Protein AF-A0A2E8CYX7-F1 (afdb_monomer)

Secondary structure (DSSP, 8-state):
-------------------------------------PPPP-----SEEEEEETTEEEEEE-SS--EEEEEE-GGGBEEESTTTTT-TT-SSTT--STTSSS----BGGG-SEEEEEESSS--EEEES--TT-SSEEEEETTPEEEEES-SEEEESEEEEEEEEEEEEEETSEEEE--TTS-EEEEEEEEEESSEEEE--SSPP-B-S--B-SEE-

Solvent-accessible surface area (backbone atoms only — not comparable to full-atom values): 11762 Å² total; per-residue (Å²): 126,80,85,73,84,87,82,71,97,75,76,84,86,80,88,78,89,78,78,82,80,79,78,77,76,78,74,76,76,73,77,77,78,74,82,80,79,69,78,74,77,81,77,74,73,52,60,57,42,32,42,62,57,94,42,35,39,40,37,40,36,38,69,64,73,46,81,46,33,34,20,47,44,86,94,45,24,31,30,42,45,50,30,83,67,64,32,86,39,37,72,36,36,39,28,36,38,48,72,54,95,52,70,47,63,50,45,28,61,61,27,45,32,40,38,39,38,33,76,45,50,52,27,37,38,33,35,7,32,48,98,84,61,97,78,15,34,28,59,22,70,58,10,35,39,38,42,33,37,22,32,31,41,35,54,58,35,28,34,34,29,53,23,43,34,36,43,28,15,49,81,21,30,37,44,35,53,47,100,90,40,56,18,37,53,51,22,40,29,40,37,22,64,19,50,33,33,68,46,58,79,52,79,84,35,78,43,89,80,64,46,55,67,38,82,98

Sequence (216 aa):
MFQQLLLQYWKRLRHRKQSPQHRRRRFQADAARLLQLESLEERVLLAYSATLVGTVVTLVGDSLPDGLTIDQGVGGLLRHNRNSGGDAGYFSDNDFMSGNATDDTILASAVTILTVTDAGTNDTVVLAQTPAATTSTLTLSSATLSVSGVTSITDDGDLTVSGLAAFAAGTGFITLGSGAETTNFGSLEFNSAGAVVIAEDTATVLSGTSTAASLD

Foldseek 3Di:
DDDDDDPDDPDDDDDDDDDPDPPPDPPPPPPPPDPPDDPDPPPPDQQWAWDDDQQAIEIEGEQDEEEWEWFADPPQKTFICRVVVVRPQAPHRQARHGNDPDRNIDHLQSHAEYYYAYPNLRYEYEYQDDPDDDAGHHANPHYEYAHESYAEYEYDHAYHHLAEDAEYNEQHEYAYDDPVHAYAYNAYAAEYAEEYEYDHPDDYHYDDDHDYVYYD

pLDDT: mean 86.34, std 18.45, range [33.78, 98.81]

Structure (mmCIF, N/CA/C/O backbone):
data_AF-A0A2E8CYX7-F1
#
_entry.id   AF-A0A2E8CYX7-F1
#
loop_
_atom_site.group_PDB
_atom_site.id
_atom_site.type_symbol
_atom_site.label_atom_id
_atom_site.label_alt_id
_atom_site.label_comp_id
_atom_site.label_asym_id
_atom_site.label_entity_id
_atom_site.label_seq_id
_atom_site.pdbx_PDB_ins_code
_atom_site.Cartn_x
_atom_site.Cartn_y
_atom_site.Cartn_z
_atom_site.occupancy
_atom_site.B_iso_or_equiv
_atom_site.auth_seq_id
_atom_site.auth_comp_id
_atom_site.auth_asym_id
_atom_site.auth_atom_id
_atom_site.pdbx_PDB_model_num
ATOM 1 N N . MET A 1 1 ? 103.154 -53.075 -29.570 1.00 48.56 1 MET A N 1
ATOM 2 C CA . MET A 1 1 ? 104.201 -52.682 -28.610 1.00 48.56 1 MET A CA 1
ATOM 3 C C . MET A 1 1 ? 103.977 -51.199 -28.294 1.00 48.56 1 MET A C 1
ATOM 5 O O . MET A 1 1 ? 104.553 -50.345 -28.937 1.00 48.56 1 MET A O 1
ATOM 9 N N . PHE A 1 2 ? 102.978 -50.808 -27.496 1.00 45.66 2 PHE A N 1
ATOM 10 C CA . PHE A 1 2 ? 102.612 -51.383 -26.195 1.00 45.66 2 PHE A CA 1
ATOM 11 C C . PHE A 1 2 ? 103.871 -51.587 -25.370 1.00 45.66 2 PHE A C 1
ATOM 13 O O . PHE A 1 2 ? 104.754 -52.298 -25.835 1.00 45.66 2 PHE A O 1
ATOM 20 N N . GLN A 1 3 ? 103.883 -51.044 -24.157 1.00 40.00 3 GLN A N 1
ATOM 21 C CA . GLN A 1 3 ? 105.043 -50.959 -23.271 1.00 40.00 3 GLN A CA 1
ATOM 22 C C . GLN A 1 3 ? 105.919 -49.754 -23.618 1.00 40.00 3 GLN A C 1
ATOM 24 O O . GLN A 1 3 ? 106.495 -49.688 -24.688 1.00 40.00 3 GLN A O 1
ATOM 29 N N . GLN A 1 4 ? 106.036 -48.726 -22.793 1.00 48.16 4 GLN A N 1
ATOM 30 C CA . GLN A 1 4 ? 105.844 -48.619 -21.349 1.00 48.16 4 GLN A CA 1
ATOM 31 C C . GLN A 1 4 ? 105.744 -47.098 -21.113 1.00 48.16 4 GLN A C 1
ATOM 33 O O . GLN A 1 4 ? 106.687 -46.369 -21.381 1.00 48.16 4 GLN A O 1
ATOM 38 N N . LEU A 1 5 ? 104.588 -46.503 -20.802 1.00 52.16 5 LEU A N 1
ATOM 39 C CA . LEU A 1 5 ? 103.923 -46.619 -19.506 1.00 52.16 5 LEU A CA 1
ATOM 40 C C . LEU A 1 5 ? 104.938 -46.855 -18.382 1.00 52.16 5 LEU A C 1
ATOM 42 O O . LEU A 1 5 ? 105.588 -47.892 -18.335 1.00 52.16 5 LEU A O 1
ATOM 46 N N . LEU A 1 6 ? 104.884 -45.973 -17.385 1.00 46.75 6 LEU A N 1
ATOM 47 C CA . LEU A 1 6 ? 105.144 -46.346 -15.995 1.00 46.75 6 LEU A CA 1
ATOM 48 C C . LEU A 1 6 ? 106.578 -46.188 -15.467 1.00 46.75 6 LEU A C 1
ATOM 50 O O . LEU A 1 6 ? 107.035 -46.990 -14.664 1.00 46.75 6 LEU A O 1
ATOM 54 N N . LEU A 1 7 ? 107.205 -45.040 -15.723 1.00 36.12 7 LEU A N 1
ATOM 55 C CA . LEU A 1 7 ? 107.896 -44.363 -14.625 1.00 36.12 7 LEU A CA 1
ATOM 56 C C . LEU A 1 7 ? 107.497 -42.889 -14.600 1.00 36.12 7 LEU A C 1
ATOM 58 O O . LEU A 1 7 ? 107.944 -42.064 -15.377 1.00 36.12 7 LEU A O 1
ATOM 62 N N . GLN A 1 8 ? 106.483 -42.590 -13.807 1.00 45.16 8 GLN A N 1
ATOM 63 C CA . GLN A 1 8 ? 106.697 -42.079 -12.458 1.00 45.16 8 GLN A CA 1
ATOM 64 C C . GLN A 1 8 ? 106.560 -40.553 -12.481 1.00 45.16 8 GLN A C 1
ATOM 66 O O . GLN A 1 8 ? 107.477 -39.814 -12.794 1.00 45.16 8 GLN A O 1
ATOM 71 N N . TYR A 1 9 ? 105.374 -40.018 -12.205 1.00 44.69 9 TYR A N 1
ATOM 72 C CA . TYR A 1 9 ? 104.738 -40.199 -10.895 1.00 44.69 9 TYR A CA 1
ATOM 73 C C . TYR A 1 9 ? 105.722 -39.914 -9.750 1.00 44.69 9 TYR A C 1
ATOM 75 O O . TYR A 1 9 ? 105.835 -40.663 -8.793 1.00 44.69 9 TYR A O 1
ATOM 83 N N . TRP A 1 10 ? 106.418 -38.789 -9.841 1.00 33.78 10 TRP A N 1
ATOM 84 C CA . TRP A 1 10 ? 106.775 -37.969 -8.690 1.00 33.78 10 TRP A CA 1
ATOM 85 C C . TRP A 1 10 ? 106.583 -36.534 -9.159 1.00 33.78 10 TRP A C 1
ATOM 87 O O . TRP A 1 10 ? 107.118 -36.138 -10.176 1.00 33.78 10 TRP A O 1
ATOM 97 N N . LYS A 1 11 ? 105.835 -35.654 -8.535 1.00 41.50 11 LYS A N 1
ATOM 98 C CA . LYS A 1 11 ? 105.063 -35.648 -7.309 1.00 41.50 11 LYS A CA 1
ATOM 99 C C . LYS A 1 11 ? 104.213 -34.399 -7.535 1.00 41.50 11 LYS A C 1
ATOM 101 O O . LYS A 1 11 ? 104.723 -33.341 -7.874 1.00 41.50 11 LYS A O 1
ATOM 106 N N . ARG A 1 12 ? 102.898 -34.538 -7.500 1.00 40.38 12 ARG A N 1
ATOM 107 C CA . ARG A 1 12 ? 102.170 -34.252 -6.267 1.00 40.38 12 ARG A CA 1
ATOM 108 C C . ARG A 1 12 ? 102.414 -32.834 -5.749 1.00 40.38 12 ARG A C 1
ATOM 110 O O . ARG A 1 12 ? 103.449 -32.535 -5.167 1.00 40.38 12 ARG A O 1
ATOM 117 N N . LEU A 1 13 ? 101.302 -32.107 -5.781 1.00 42.34 13 LEU A N 1
ATOM 118 C CA . LEU A 1 13 ? 100.903 -31.113 -4.799 1.00 42.34 13 LEU A CA 1
ATOM 119 C C . LEU A 1 13 ? 101.687 -29.799 -4.829 1.00 42.34 13 LEU A C 1
ATOM 121 O O . LEU A 1 13 ? 102.722 -29.658 -4.184 1.00 42.34 13 LEU A O 1
ATOM 125 N N . ARG A 1 14 ? 101.010 -28.758 -5.321 1.00 42.47 14 ARG A N 1
ATOM 126 C CA . ARG A 1 14 ? 100.402 -27.798 -4.388 1.00 42.47 14 ARG A CA 1
ATOM 127 C C . ARG A 1 14 ? 99.334 -26.936 -5.063 1.00 42.47 14 ARG A C 1
ATOM 129 O O . ARG A 1 14 ? 99.606 -26.125 -5.932 1.00 42.47 14 ARG A O 1
ATOM 136 N N . HIS A 1 15 ? 98.106 -27.181 -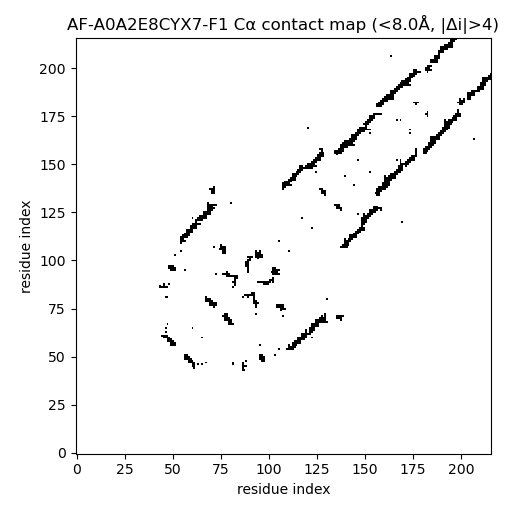4.616 1.00 40.03 15 HIS A N 1
ATOM 137 C CA . HIS A 1 15 ? 97.013 -26.239 -4.397 1.00 40.03 15 HIS A CA 1
ATOM 138 C C . HIS A 1 15 ? 97.171 -24.790 -4.890 1.00 40.03 15 HIS A C 1
ATOM 140 O O . HIS A 1 15 ? 98.007 -24.052 -4.378 1.00 40.03 15 HIS A O 1
ATOM 146 N N . ARG A 1 16 ? 96.139 -24.305 -5.588 1.00 42.12 16 ARG A N 1
ATOM 147 C CA . ARG A 1 16 ? 95.257 -23.283 -4.997 1.00 42.12 16 ARG A CA 1
ATOM 148 C C . ARG A 1 16 ? 93.896 -23.263 -5.692 1.00 42.12 16 ARG A C 1
ATOM 150 O O . ARG A 1 16 ? 93.800 -23.065 -6.895 1.00 42.12 16 ARG A O 1
ATOM 157 N N . LYS A 1 17 ? 92.849 -23.499 -4.898 1.00 47.31 17 LYS A N 1
ATOM 158 C CA . LYS A 1 17 ? 91.444 -23.332 -5.277 1.00 47.31 17 LYS A CA 1
ATOM 159 C C . LYS A 1 17 ? 91.213 -21.857 -5.626 1.00 47.31 17 LYS A C 1
ATOM 161 O O . LYS A 1 17 ? 91.393 -21.014 -4.751 1.00 47.31 17 LYS A O 1
ATOM 166 N N . GLN A 1 18 ? 90.804 -21.556 -6.853 1.00 43.31 18 GLN A N 1
ATOM 167 C CA . GLN A 1 18 ? 90.127 -20.297 -7.158 1.00 43.31 18 GLN A CA 1
ATOM 168 C C . GLN A 1 18 ? 88.631 -20.591 -7.229 1.00 43.31 18 GLN A C 1
ATOM 170 O O . GLN A 1 18 ? 88.167 -21.395 -8.034 1.00 43.31 18 GLN A O 1
ATOM 175 N N . SER A 1 19 ? 87.906 -20.012 -6.281 1.00 50.25 19 SER A N 1
ATOM 176 C CA . SER A 1 19 ? 86.454 -20.040 -6.171 1.00 50.25 19 SER A CA 1
ATOM 177 C C . SER A 1 19 ? 85.810 -19.424 -7.420 1.00 50.25 19 SER A C 1
ATOM 179 O O . SER A 1 19 ? 86.274 -18.378 -7.879 1.00 50.25 19 SER A O 1
ATOM 181 N N . PRO A 1 20 ? 84.724 -20.001 -7.967 1.00 48.69 20 PRO A N 1
ATOM 182 C CA . PRO A 1 20 ? 83.972 -19.342 -9.022 1.00 48.69 20 PRO A CA 1
ATOM 183 C C . PRO A 1 20 ? 83.346 -18.068 -8.449 1.00 48.69 20 PRO A C 1
ATOM 185 O O . PRO A 1 20 ? 82.537 -18.123 -7.521 1.00 48.69 20 PRO A O 1
ATOM 188 N N . GLN A 1 21 ? 83.732 -16.911 -8.982 1.00 52.12 21 GLN A N 1
ATOM 189 C CA . GLN A 1 21 ? 83.045 -15.655 -8.712 1.00 52.12 21 GLN A CA 1
ATOM 190 C C . GLN A 1 21 ? 81.589 -15.798 -9.173 1.00 52.12 21 GLN A C 1
ATOM 192 O O . GLN A 1 21 ? 81.305 -15.887 -10.368 1.00 52.12 21 GLN A O 1
ATOM 197 N N . HIS A 1 22 ? 80.658 -15.842 -8.220 1.00 44.19 22 HIS A N 1
ATOM 198 C CA . HIS A 1 22 ? 79.228 -15.820 -8.503 1.00 44.19 22 HIS A CA 1
ATOM 199 C C . HIS A 1 22 ? 78.881 -14.492 -9.189 1.00 44.19 22 HIS A C 1
ATOM 201 O O . HIS A 1 22 ? 78.755 -13.449 -8.544 1.00 44.19 22 HIS A O 1
ATOM 207 N N . ARG A 1 23 ? 78.713 -14.528 -10.514 1.00 54.25 23 ARG A N 1
ATOM 208 C CA . ARG A 1 23 ? 78.076 -13.455 -11.283 1.00 54.25 23 ARG A CA 1
ATOM 209 C C . ARG A 1 23 ? 76.640 -13.318 -10.773 1.00 54.25 23 ARG A C 1
ATOM 211 O O . ARG A 1 23 ? 75.760 -14.079 -11.168 1.00 54.25 23 ARG A O 1
ATOM 218 N N . ARG A 1 24 ? 76.394 -12.356 -9.880 1.00 54.69 24 ARG A N 1
ATOM 219 C CA . ARG A 1 24 ? 75.032 -11.940 -9.529 1.00 54.69 24 ARG A CA 1
ATOM 220 C C . ARG A 1 24 ? 74.413 -11.314 -10.774 1.00 54.69 24 ARG A C 1
ATOM 222 O O . ARG A 1 24 ? 74.679 -10.156 -11.089 1.00 54.69 24 ARG A O 1
ATOM 229 N N . ARG A 1 25 ? 73.619 -12.098 -11.505 1.00 54.69 25 ARG A N 1
ATOM 230 C CA . ARG A 1 25 ? 72.678 -11.555 -12.484 1.00 54.69 25 ARG A CA 1
ATOM 231 C C . ARG A 1 25 ? 71.744 -10.635 -11.704 1.00 54.69 25 ARG A C 1
ATOM 233 O O . ARG A 1 25 ? 71.009 -11.100 -10.837 1.00 54.69 25 ARG A O 1
ATOM 240 N N . ARG A 1 26 ? 71.840 -9.327 -11.947 1.00 54.78 26 ARG A N 1
ATOM 241 C CA . ARG A 1 26 ? 70.807 -8.388 -11.520 1.00 54.78 26 ARG A CA 1
ATOM 242 C C . ARG A 1 26 ? 69.557 -8.784 -12.292 1.00 54.78 26 ARG A C 1
ATOM 244 O O . ARG A 1 26 ? 69.508 -8.585 -13.501 1.00 54.78 26 ARG A O 1
ATOM 251 N N . PHE A 1 27 ? 68.602 -9.402 -11.611 1.00 47.69 27 PHE A N 1
ATOM 252 C CA . PHE A 1 27 ? 67.236 -9.424 -12.101 1.00 47.69 27 PHE A CA 1
ATOM 253 C C . PHE A 1 27 ? 66.788 -7.963 -12.098 1.00 47.69 27 PHE A C 1
ATOM 255 O O . PHE A 1 27 ? 66.647 -7.358 -11.036 1.00 47.69 27 PHE A O 1
ATOM 262 N N . GLN A 1 28 ? 66.705 -7.363 -13.286 1.00 60.25 28 GLN A N 1
ATOM 263 C CA . GLN A 1 28 ? 65.892 -6.171 -13.471 1.00 60.25 28 GLN A CA 1
ATOM 264 C C . GLN A 1 28 ? 64.495 -6.589 -13.028 1.00 60.25 28 GLN A C 1
ATOM 266 O O . GLN A 1 28 ? 63.929 -7.520 -13.592 1.00 60.25 28 GLN A O 1
ATOM 271 N N . ALA A 1 29 ? 64.018 -6.005 -11.932 1.00 58.50 29 ALA A N 1
ATOM 272 C CA . ALA A 1 29 ? 62.639 -6.181 -11.534 1.00 58.50 29 ALA A CA 1
ATOM 273 C C . ALA A 1 29 ? 61.802 -5.588 -12.668 1.00 58.50 29 ALA A C 1
ATOM 275 O O . ALA A 1 29 ? 61.798 -4.369 -12.848 1.00 58.50 29 ALA A O 1
ATOM 276 N N . ASP A 1 30 ? 61.181 -6.454 -13.469 1.00 61.22 30 ASP A N 1
ATOM 277 C CA . ASP A 1 30 ? 60.116 -6.039 -14.366 1.00 61.22 30 ASP A CA 1
ATOM 278 C C . ASP A 1 30 ? 59.102 -5.290 -13.507 1.00 61.22 30 ASP A C 1
ATOM 280 O O . ASP A 1 30 ? 58.630 -5.808 -12.490 1.00 61.22 30 ASP A O 1
ATOM 284 N N . ALA A 1 31 ? 58.877 -4.023 -13.854 1.00 63.25 31 ALA A N 1
ATOM 285 C CA . ALA A 1 31 ? 57.984 -3.142 -13.127 1.00 63.25 31 ALA A CA 1
ATOM 286 C C . ALA A 1 31 ? 56.641 -3.857 -12.960 1.00 63.25 31 ALA A C 1
ATOM 288 O O . ALA A 1 31 ? 55.977 -4.180 -13.946 1.00 63.25 31 ALA A O 1
ATOM 289 N N . ALA A 1 32 ? 56.284 -4.158 -11.710 1.00 62.91 32 ALA A N 1
ATOM 290 C CA . ALA A 1 32 ? 55.039 -4.825 -11.386 1.00 62.91 32 ALA A CA 1
ATOM 291 C C . ALA A 1 32 ? 53.892 -4.006 -11.985 1.00 62.91 32 ALA A C 1
ATOM 293 O O . ALA A 1 32 ? 53.652 -2.867 -11.583 1.00 62.91 32 ALA A O 1
ATOM 294 N N . ARG A 1 33 ? 53.214 -4.574 -12.986 1.00 63.34 33 ARG A N 1
ATOM 295 C CA . ARG A 1 33 ? 51.983 -4.012 -13.531 1.00 63.34 33 ARG A CA 1
ATOM 296 C C . ARG A 1 33 ? 50.981 -3.988 -12.381 1.00 63.34 33 ARG A C 1
ATOM 298 O O . ARG A 1 33 ? 50.535 -5.045 -11.942 1.00 63.34 33 ARG A O 1
ATOM 305 N N . LEU A 1 34 ? 50.709 -2.799 -11.846 1.00 62.78 34 LEU A N 1
ATOM 306 C CA . LEU A 1 34 ? 49.731 -2.617 -10.780 1.00 62.78 34 LEU A CA 1
ATOM 307 C C . LEU A 1 34 ? 48.392 -3.166 -11.274 1.00 62.78 34 LEU A C 1
ATOM 309 O O . LEU A 1 34 ? 47.929 -2.791 -12.352 1.00 62.78 34 LEU A O 1
ATOM 313 N N . LEU A 1 35 ? 47.804 -4.088 -10.514 1.00 66.12 35 LEU A N 1
ATOM 314 C CA . LEU A 1 35 ? 46.427 -4.504 -10.736 1.00 66.12 35 LEU A CA 1
ATOM 315 C C . LEU A 1 35 ? 45.559 -3.275 -10.477 1.00 66.12 35 LEU A C 1
ATOM 317 O O . LEU A 1 35 ? 45.438 -2.822 -9.340 1.00 66.12 35 LEU A O 1
ATOM 321 N N . GLN A 1 36 ? 45.022 -2.700 -11.547 1.00 78.00 36 GLN A N 1
ATOM 322 C CA . GLN A 1 36 ? 44.006 -1.670 -11.450 1.00 78.00 36 GLN A CA 1
ATOM 323 C C . GLN A 1 36 ? 42.714 -2.384 -11.061 1.00 78.00 36 GLN A C 1
ATOM 325 O O . GLN A 1 36 ? 42.089 -3.043 -11.888 1.00 78.00 36 GLN A O 1
ATOM 330 N N . LEU A 1 37 ? 42.390 -2.349 -9.768 1.00 66.12 37 LEU A N 1
ATOM 331 C CA . LEU A 1 37 ? 41.097 -2.797 -9.277 1.00 66.12 37 LEU A CA 1
ATOM 332 C C . LEU A 1 37 ? 40.097 -1.723 -9.703 1.00 66.12 37 LEU A C 1
ATOM 334 O O . LEU A 1 37 ? 40.101 -0.620 -9.156 1.00 66.12 37 LEU A O 1
ATOM 338 N N . GLU A 1 38 ? 39.315 -2.001 -10.739 1.00 73.12 38 GLU A N 1
ATOM 339 C CA . GLU A 1 38 ? 38.149 -1.172 -11.016 1.00 73.12 38 GLU A CA 1
ATOM 340 C C . GLU A 1 38 ? 37.144 -1.396 -9.886 1.00 73.12 38 GLU A C 1
ATOM 342 O O . GLU A 1 38 ? 37.024 -2.511 -9.366 1.00 73.12 38 GLU A O 1
ATOM 347 N N . SER A 1 39 ? 36.479 -0.324 -9.450 1.00 75.44 39 SER A N 1
ATOM 348 C CA . SER A 1 39 ? 35.373 -0.472 -8.510 1.00 75.44 39 SER A CA 1
ATOM 349 C C . SER A 1 39 ? 34.366 -1.412 -9.154 1.00 75.44 39 SER A C 1
ATOM 351 O O . SER A 1 39 ? 33.932 -1.157 -10.277 1.00 75.44 39 SER A O 1
ATOM 353 N N . LEU A 1 40 ? 34.008 -2.495 -8.460 1.00 63.91 40 LEU A N 1
ATOM 354 C CA . LEU A 1 40 ? 32.803 -3.231 -8.812 1.00 63.91 40 LEU A CA 1
ATOM 355 C C . LEU A 1 40 ? 31.662 -2.214 -8.829 1.00 63.91 40 LEU A C 1
ATOM 357 O O . LEU A 1 40 ? 31.581 -1.361 -7.940 1.00 63.91 40 LEU A O 1
ATOM 361 N N . GLU A 1 41 ? 30.851 -2.267 -9.878 1.00 63.66 41 GLU A N 1
ATOM 362 C CA . GLU A 1 41 ? 29.605 -1.520 -9.943 1.00 63.66 41 GLU A CA 1
ATOM 363 C C . GLU A 1 41 ? 28.832 -1.764 -8.644 1.00 63.66 41 GLU A C 1
ATOM 365 O O . GLU A 1 41 ? 28.641 -2.906 -8.212 1.00 63.66 41 GLU A O 1
ATOM 370 N N . GLU A 1 42 ? 28.477 -0.673 -7.970 1.00 59.19 42 GLU A N 1
ATOM 371 C CA . GLU A 1 42 ? 27.648 -0.732 -6.781 1.00 59.19 42 GLU A CA 1
ATOM 372 C C . GLU A 1 42 ? 26.277 -1.214 -7.247 1.00 59.19 42 GLU A C 1
ATOM 374 O O . GLU A 1 42 ? 25.494 -0.463 -7.826 1.00 59.19 42 GLU A O 1
ATOM 379 N N . ARG A 1 43 ? 26.009 -2.511 -7.077 1.00 60.72 43 ARG A N 1
ATOM 380 C CA . ARG A 1 43 ? 24.659 -3.041 -7.229 1.00 60.72 43 ARG A CA 1
ATOM 381 C C . ARG A 1 43 ? 23.862 -2.515 -6.047 1.00 60.72 43 ARG A C 1
ATOM 383 O O . ARG A 1 43 ? 23.785 -3.187 -5.022 1.00 60.72 43 ARG A O 1
ATOM 390 N N . VAL A 1 44 ? 23.329 -1.306 -6.183 1.00 65.94 44 VAL A N 1
ATOM 391 C CA . VAL A 1 44 ? 22.293 -0.810 -5.282 1.00 6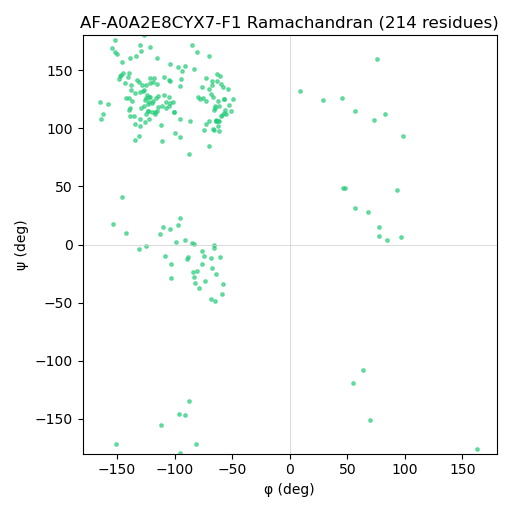5.94 44 VAL A CA 1
ATOM 392 C C . VAL A 1 44 ? 21.171 -1.843 -5.353 1.00 65.94 44 VAL A C 1
ATOM 394 O O . VAL A 1 44 ? 20.661 -2.143 -6.436 1.00 65.94 44 VAL A O 1
ATOM 397 N N . LEU A 1 45 ? 20.912 -2.505 -4.226 1.00 77.94 45 LEU A N 1
ATOM 398 C CA . LEU A 1 45 ? 19.797 -3.435 -4.125 1.00 77.94 45 LEU A CA 1
ATOM 399 C C . LEU A 1 45 ? 18.508 -2.635 -4.319 1.00 77.94 45 LEU A C 1
ATOM 401 O O . LEU A 1 45 ? 18.452 -1.451 -3.997 1.00 77.94 45 LEU A O 1
ATOM 405 N N . LEU A 1 46 ? 17.507 -3.266 -4.924 1.00 91.31 46 LEU A N 1
ATOM 406 C CA . LEU A 1 46 ? 16.197 -2.641 -5.044 1.00 91.31 46 LEU A CA 1
ATOM 407 C C . LEU A 1 46 ? 15.618 -2.512 -3.638 1.00 91.31 46 LEU A C 1
ATOM 409 O O . LEU A 1 46 ? 15.532 -3.533 -2.956 1.00 91.31 46 LEU A O 1
ATOM 413 N N . ALA A 1 47 ? 15.194 -1.306 -3.264 1.00 94.31 47 ALA A N 1
ATOM 414 C CA . ALA A 1 47 ? 14.493 -1.064 -2.008 1.00 94.31 47 ALA A CA 1
ATOM 415 C C . ALA A 1 47 ? 13.219 -1.912 -1.955 1.00 94.31 47 ALA A C 1
ATOM 417 O O . ALA A 1 47 ? 12.938 -2.566 -0.963 1.00 94.31 47 ALA A O 1
ATOM 418 N N . TYR A 1 48 ? 12.488 -1.974 -3.076 1.00 96.50 48 TYR A N 1
ATOM 419 C CA . TYR A 1 48 ? 11.431 -2.962 -3.284 1.00 96.50 48 TYR A CA 1
ATOM 420 C C . TYR A 1 48 ? 11.612 -3.689 -4.606 1.00 96.50 48 TYR A C 1
ATOM 422 O O . TYR A 1 48 ? 11.828 -3.073 -5.649 1.00 96.50 48 TYR A O 1
ATOM 430 N N . SER A 1 49 ? 11.406 -5.001 -4.590 1.00 95.88 49 SER A N 1
ATOM 431 C CA . SER A 1 49 ? 11.183 -5.802 -5.796 1.00 95.88 49 SER A CA 1
ATOM 432 C C . SER A 1 49 ? 9.688 -5.973 -6.063 1.00 95.88 49 SER A C 1
ATOM 434 O O . SER A 1 49 ? 8.910 -6.136 -5.125 1.00 95.88 49 SER A O 1
ATOM 436 N N . ALA A 1 50 ? 9.284 -5.954 -7.334 1.00 98.06 50 ALA A N 1
ATOM 437 C CA . ALA A 1 50 ? 7.895 -6.122 -7.753 1.00 98.06 50 ALA A CA 1
ATOM 438 C C . ALA A 1 50 ? 7.739 -7.363 -8.629 1.00 98.06 50 ALA A C 1
ATOM 440 O O . ALA A 1 50 ? 8.607 -7.696 -9.440 1.00 98.06 50 ALA A O 1
ATOM 441 N N . THR A 1 51 ? 6.616 -8.055 -8.481 1.00 98.19 51 THR A N 1
ATOM 442 C CA . THR A 1 51 ? 6.221 -9.163 -9.348 1.00 98.19 51 THR A CA 1
ATOM 443 C C . THR A 1 51 ? 4.739 -9.057 -9.683 1.00 98.19 51 THR A C 1
ATOM 445 O O . THR A 1 51 ? 3.893 -9.083 -8.788 1.00 98.19 51 THR A O 1
ATOM 448 N N . LEU A 1 52 ? 4.437 -9.017 -10.980 1.00 98.38 52 LEU A N 1
ATOM 449 C CA . LEU A 1 52 ? 3.090 -9.064 -11.535 1.00 98.38 52 LEU A CA 1
ATOM 450 C C . LEU A 1 52 ? 2.845 -10.427 -12.197 1.00 98.38 52 LEU A C 1
ATOM 452 O O . LEU A 1 52 ? 3.504 -10.787 -13.172 1.00 98.38 52 LEU A O 1
ATOM 456 N N . VAL A 1 53 ? 1.875 -11.191 -11.688 1.00 97.94 53 VAL A N 1
ATOM 457 C CA . VAL A 1 53 ? 1.427 -12.456 -12.299 1.00 97.94 53 VAL A CA 1
ATOM 458 C C . VAL A 1 53 ? -0.078 -12.402 -12.519 1.00 97.94 53 VAL A C 1
ATOM 460 O O . VAL A 1 53 ? -0.868 -12.526 -11.583 1.00 97.94 53 VAL A O 1
ATOM 463 N N . GLY A 1 54 ? -0.492 -12.229 -13.775 1.00 97.31 54 GLY A N 1
ATOM 464 C CA . GLY A 1 54 ? -1.901 -12.026 -14.109 1.00 97.31 54 GLY A CA 1
ATOM 465 C C . GLY A 1 54 ? -2.416 -10.721 -13.500 1.00 97.31 54 GLY A C 1
ATOM 466 O O . GLY A 1 54 ? -2.054 -9.650 -13.966 1.00 97.31 54 GLY A O 1
ATOM 467 N N . THR A 1 55 ? -3.253 -10.820 -12.467 1.00 97.75 55 THR A N 1
ATOM 468 C CA . THR A 1 55 ? -3.850 -9.686 -11.732 1.00 97.75 55 THR A CA 1
ATOM 469 C C . THR A 1 55 ? -3.342 -9.562 -10.292 1.00 97.75 55 THR A C 1
ATOM 471 O O . THR A 1 55 ? -3.906 -8.812 -9.491 1.00 97.75 55 THR A O 1
ATOM 474 N N . VAL A 1 56 ? -2.314 -10.336 -9.935 1.00 98.44 56 VAL A N 1
ATOM 475 C CA . VAL A 1 56 ? -1.698 -10.339 -8.605 1.00 98.44 56 VAL A CA 1
ATOM 476 C C . VAL A 1 56 ? -0.404 -9.545 -8.655 1.00 98.44 56 VAL A C 1
ATOM 478 O O . VAL A 1 56 ? 0.492 -9.883 -9.429 1.00 98.44 56 VAL A O 1
ATOM 481 N N . VAL A 1 57 ? -0.318 -8.525 -7.808 1.00 98.75 57 VAL A N 1
ATOM 482 C CA . VAL A 1 57 ? 0.867 -7.693 -7.607 1.00 98.75 57 VAL A CA 1
ATOM 483 C C . VAL A 1 57 ? 1.456 -8.003 -6.238 1.00 98.75 57 VAL A C 1
ATOM 485 O O . VAL A 1 57 ? 0.756 -7.941 -5.225 1.00 98.75 57 VAL A O 1
ATOM 488 N N . THR A 1 58 ? 2.752 -8.291 -6.207 1.00 98.50 58 THR A N 1
ATOM 489 C CA . THR A 1 58 ? 3.519 -8.459 -4.970 1.00 98.50 58 THR A CA 1
ATOM 490 C C . THR A 1 58 ? 4.707 -7.510 -4.978 1.00 98.50 58 THR A C 1
ATOM 492 O O . THR A 1 58 ? 5.481 -7.511 -5.932 1.00 98.50 58 THR A O 1
ATOM 495 N N . LEU A 1 59 ? 4.862 -6.742 -3.904 1.00 98.44 59 LEU A N 1
ATOM 496 C CA . LEU A 1 59 ? 5.985 -5.855 -3.625 1.00 98.44 59 LEU A CA 1
ATOM 497 C C . LEU A 1 59 ? 6.697 -6.360 -2.367 1.00 98.44 59 LEU A C 1
ATOM 499 O O . LEU A 1 59 ? 6.056 -6.554 -1.331 1.00 98.44 59 LEU A O 1
ATOM 503 N N . VAL A 1 60 ? 8.006 -6.592 -2.461 1.00 97.38 60 VAL A N 1
ATOM 504 C CA . VAL A 1 60 ? 8.831 -7.094 -1.354 1.00 97.38 60 VAL A CA 1
ATOM 505 C C . VAL A 1 60 ? 9.979 -6.129 -1.083 1.00 97.38 60 VAL A C 1
ATOM 507 O O . VAL A 1 60 ? 10.832 -5.969 -1.960 1.00 97.38 60 VAL A O 1
ATOM 510 N N . GLY A 1 61 ? 9.963 -5.517 0.103 1.00 96.50 61 GLY A N 1
ATOM 511 C CA . GLY A 1 61 ? 10.986 -4.616 0.631 1.00 96.50 61 GLY A CA 1
ATOM 512 C C . GLY A 1 61 ? 12.279 -5.343 0.990 1.00 96.50 61 GLY A C 1
ATOM 513 O O . GLY A 1 61 ? 12.292 -6.578 1.112 1.00 96.50 61 GLY A O 1
ATOM 514 N N . ASP A 1 62 ? 13.371 -4.595 1.118 1.00 94.44 62 ASP A N 1
ATOM 515 C CA . ASP A 1 62 ? 14.677 -5.145 1.452 1.00 94.44 62 ASP A CA 1
ATOM 516 C C . ASP A 1 62 ? 14.899 -5.260 2.977 1.00 94.44 62 ASP A C 1
ATOM 518 O O . ASP A 1 62 ? 14.090 -5.855 3.680 1.00 94.44 62 ASP A O 1
ATOM 522 N N . SER A 1 63 ? 16.053 -4.857 3.499 1.00 93.94 63 SER A N 1
ATOM 523 C CA . SER A 1 63 ? 16.322 -4.856 4.945 1.00 93.94 63 SER A CA 1
ATOM 524 C C . SER A 1 63 ? 16.748 -3.490 5.464 1.00 93.94 63 SER A C 1
ATOM 526 O O . SER A 1 63 ? 17.043 -3.347 6.654 1.00 93.94 63 SER A O 1
ATOM 528 N N . LEU A 1 64 ? 16.850 -2.504 4.582 1.00 93.94 64 LEU A N 1
ATOM 529 C CA . LEU A 1 64 ? 17.151 -1.124 4.891 1.00 93.94 64 LEU A CA 1
ATOM 530 C C . LEU A 1 64 ? 15.836 -0.343 4.967 1.00 93.94 64 LEU A C 1
ATOM 532 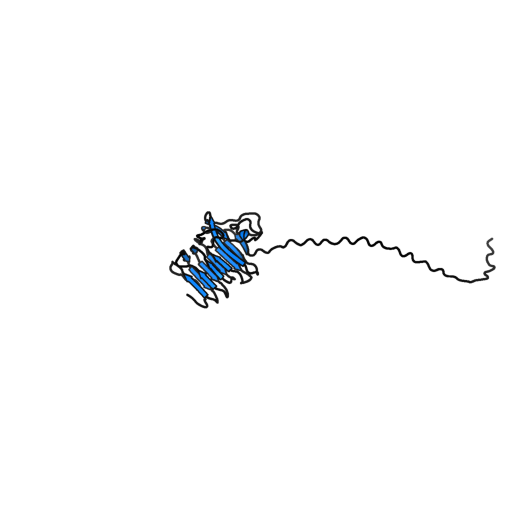O O . LEU A 1 64 ? 14.871 -0.741 4.341 1.00 93.94 64 LEU A O 1
ATOM 536 N N . PRO A 1 65 ? 15.783 0.747 5.749 1.00 95.50 65 PRO A N 1
ATOM 537 C CA . PRO A 1 65 ? 14.565 1.534 5.848 1.00 95.50 65 PRO A CA 1
ATOM 538 C C . PRO A 1 65 ? 14.309 2.335 4.573 1.00 95.50 65 PRO A C 1
ATOM 540 O O . PRO A 1 65 ? 15.100 3.217 4.221 1.00 95.50 65 PRO A O 1
ATOM 543 N N . ASP A 1 66 ? 13.146 2.115 3.984 1.00 95.56 66 ASP A N 1
ATOM 544 C CA . ASP A 1 66 ? 12.669 2.763 2.777 1.00 95.56 66 ASP A CA 1
ATOM 545 C C . ASP A 1 66 ? 11.218 3.252 2.906 1.00 95.56 66 ASP A C 1
ATOM 547 O O . ASP A 1 66 ? 10.438 2.883 3.790 1.00 95.56 66 ASP A O 1
ATOM 551 N N . GLY A 1 67 ? 10.854 4.166 2.008 1.00 95.38 67 GLY A N 1
ATOM 552 C CA . GLY A 1 67 ? 9.489 4.665 1.864 1.00 95.38 67 GLY A CA 1
ATOM 553 C C . GLY A 1 67 ? 8.877 4.184 0.560 1.00 95.38 67 GLY A C 1
ATOM 554 O O . GLY A 1 67 ? 9.365 4.538 -0.517 1.00 95.38 67 GLY A O 1
ATOM 555 N N . LEU A 1 68 ? 7.790 3.425 0.643 1.00 97.25 68 LEU A N 1
ATOM 556 C CA . LEU A 1 68 ? 6.993 3.024 -0.508 1.00 97.25 68 LEU A CA 1
ATOM 557 C C . LEU A 1 68 ? 5.707 3.844 -0.545 1.00 97.25 68 LEU A C 1
ATOM 559 O O . LEU A 1 68 ? 4.948 3.864 0.421 1.00 97.25 68 LEU A O 1
ATOM 563 N N . THR A 1 69 ? 5.428 4.473 -1.681 1.00 96.56 69 THR A N 1
ATOM 564 C CA . THR A 1 69 ? 4.099 5.035 -1.937 1.00 96.56 69 THR A CA 1
ATOM 565 C C . THR A 1 69 ? 3.392 4.206 -2.994 1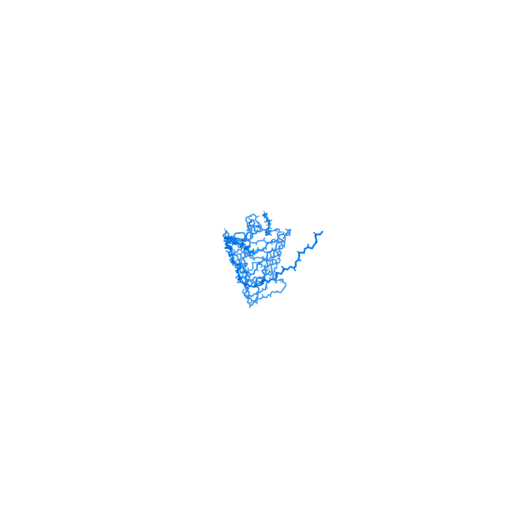.00 96.56 69 THR A C 1
ATOM 567 O O . THR A 1 69 ? 4.039 3.698 -3.913 1.00 96.56 69 THR A O 1
ATOM 570 N N . ILE A 1 70 ? 2.076 4.047 -2.861 1.00 97.00 70 ILE A N 1
ATOM 571 C CA . ILE A 1 70 ? 1.235 3.375 -3.857 1.00 97.00 70 ILE A CA 1
ATOM 572 C C . ILE A 1 70 ? -0.013 4.206 -4.101 1.00 97.00 70 ILE A C 1
ATOM 574 O O . ILE A 1 70 ? -0.720 4.570 -3.162 1.00 97.00 70 ILE A O 1
ATOM 578 N N . ASP A 1 71 ? -0.324 4.457 -5.365 1.00 96.19 71 ASP A N 1
ATOM 579 C CA . ASP A 1 71 ? -1.515 5.193 -5.762 1.00 96.19 71 ASP A CA 1
ATOM 580 C C . ASP A 1 71 ? -2.033 4.774 -7.147 1.00 96.19 71 ASP A C 1
ATOM 582 O O . ASP A 1 71 ? -1.601 3.782 -7.743 1.00 96.19 71 ASP A O 1
ATOM 586 N N . GLN A 1 72 ? -3.014 5.521 -7.646 1.00 93.75 72 GLN A N 1
ATOM 587 C CA . GLN A 1 72 ? -3.502 5.448 -9.015 1.00 93.75 72 GLN A CA 1
ATOM 588 C C . GLN A 1 72 ? -3.010 6.642 -9.824 1.00 93.75 72 GLN A C 1
ATOM 590 O O . GLN A 1 72 ? -3.352 7.794 -9.554 1.00 93.75 72 GLN A O 1
ATOM 595 N N . GLY A 1 73 ? -2.254 6.349 -10.877 1.00 90.12 73 GLY A N 1
ATOM 596 C CA . GLY A 1 73 ? -1.789 7.331 -11.841 1.00 90.12 73 GLY A CA 1
ATOM 597 C C . GLY A 1 73 ? -2.826 7.696 -12.906 1.00 90.12 73 GLY A C 1
ATOM 598 O O . GLY A 1 73 ? -3.997 7.302 -12.890 1.00 90.12 73 GLY A O 1
ATOM 599 N N . VAL A 1 74 ? -2.360 8.455 -13.898 1.00 86.06 74 VAL A N 1
ATOM 600 C CA . VAL A 1 74 ? -3.164 8.847 -15.062 1.00 86.06 74 VAL A CA 1
ATOM 601 C C . VAL A 1 74 ? -3.684 7.598 -15.783 1.00 86.06 74 VAL A C 1
ATOM 603 O O . VAL A 1 74 ? -2.953 6.634 -15.991 1.00 86.06 74 VAL A O 1
ATOM 606 N N . GLY A 1 75 ? -4.962 7.612 -16.168 1.00 90.69 75 GLY A N 1
ATOM 607 C CA . GLY A 1 75 ? -5.598 6.474 -16.837 1.00 90.69 75 GLY A CA 1
ATOM 608 C C . GLY A 1 75 ? -5.995 5.322 -15.907 1.00 90.69 75 GLY A C 1
ATOM 609 O O . GLY A 1 75 ? -6.437 4.292 -16.408 1.00 90.69 75 GLY A O 1
ATOM 610 N N . GLY A 1 76 ? -5.876 5.485 -14.582 1.00 93.38 76 GLY A N 1
ATOM 611 C CA . GLY A 1 76 ? -6.263 4.466 -13.597 1.00 93.38 76 GLY A CA 1
ATOM 612 C C . GLY A 1 76 ? -5.258 3.321 -13.459 1.00 93.38 76 GLY A C 1
ATOM 613 O O . GLY A 1 76 ? -5.593 2.268 -12.915 1.00 93.38 76 GLY A O 1
ATOM 614 N N . LEU A 1 77 ? -4.041 3.500 -13.978 1.00 95.62 77 LEU A N 1
ATOM 615 C CA . LEU A 1 77 ? -2.946 2.560 -13.767 1.00 95.62 77 LEU A CA 1
ATOM 616 C C . LEU A 1 77 ? -2.524 2.584 -12.299 1.00 95.62 77 LEU A C 1
ATOM 618 O O . LEU A 1 77 ? -2.406 3.658 -11.707 1.00 95.62 77 LEU A O 1
ATOM 622 N N . LEU A 1 78 ? -2.274 1.407 -11.729 1.00 97.25 78 LEU A N 1
ATOM 623 C CA . LEU A 1 78 ? -1.585 1.306 -10.449 1.00 97.25 78 LEU A CA 1
ATOM 624 C C . LEU A 1 78 ? -0.191 1.920 -10.610 1.00 97.25 78 LEU A C 1
ATOM 626 O O . LEU A 1 78 ? 0.405 1.825 -11.687 1.00 97.25 78 LEU A O 1
ATOM 630 N N . ARG A 1 79 ? 0.312 2.578 -9.571 1.00 96.00 79 ARG A N 1
ATOM 631 C CA . ARG A 1 79 ? 1.620 3.228 -9.581 1.00 96.00 79 ARG A CA 1
ATOM 632 C C . ARG A 1 79 ? 2.285 3.115 -8.211 1.00 96.00 79 ARG A C 1
ATOM 634 O O . ARG A 1 79 ? 1.601 3.107 -7.190 1.00 96.00 79 ARG A O 1
ATOM 641 N N . HIS A 1 80 ? 3.609 3.025 -8.205 1.00 96.69 80 HIS A N 1
ATOM 642 C CA . HIS A 1 80 ? 4.469 3.126 -7.027 1.00 96.69 80 HIS A CA 1
ATOM 643 C C . HIS A 1 80 ? 5.551 4.200 -7.242 1.00 96.69 80 HIS A C 1
ATOM 645 O O . HIS A 1 80 ? 5.594 4.830 -8.290 1.00 96.69 80 HIS A O 1
ATOM 651 N N . ASN A 1 81 ? 6.435 4.442 -6.272 1.00 95.44 81 ASN A N 1
ATOM 652 C CA . ASN A 1 81 ? 7.485 5.473 -6.365 1.00 95.44 81 ASN A CA 1
ATOM 653 C C . ASN A 1 81 ? 8.895 4.936 -6.646 1.00 95.44 81 ASN A C 1
ATOM 655 O O . ASN A 1 81 ? 9.865 5.661 -6.425 1.00 95.44 81 ASN A O 1
ATOM 659 N N . ARG A 1 82 ? 9.057 3.669 -7.042 1.00 95.00 82 ARG A N 1
ATOM 660 C CA . ARG A 1 82 ? 10.387 3.031 -6.967 1.00 95.00 82 ARG A CA 1
ATOM 661 C C . ARG A 1 82 ? 11.310 3.421 -8.108 1.00 95.00 82 ARG A C 1
ATOM 663 O O . ARG A 1 82 ? 12.477 3.697 -7.847 1.00 95.00 82 ARG A O 1
ATOM 670 N N . ASN A 1 83 ? 10.795 3.576 -9.324 1.00 94.62 83 ASN A N 1
ATOM 671 C CA . ASN A 1 83 ? 11.602 4.098 -10.425 1.00 94.62 83 ASN A CA 1
ATOM 672 C C . ASN A 1 83 ? 12.019 5.556 -10.163 1.00 94.62 83 ASN A C 1
ATOM 674 O O . ASN A 1 83 ? 13.201 5.892 -10.226 1.00 94.62 83 ASN A O 1
ATOM 678 N N . SER A 1 84 ? 11.071 6.420 -9.785 1.00 93.00 84 SER A N 1
ATOM 679 C CA . SER A 1 84 ? 11.363 7.812 -9.408 1.00 93.00 84 SER A CA 1
ATOM 680 C C . SER A 1 84 ? 12.234 7.924 -8.152 1.00 93.00 84 SER A C 1
ATOM 682 O O . SER A 1 84 ? 12.958 8.905 -7.985 1.00 93.00 84 SER A O 1
ATOM 684 N N . GLY A 1 85 ? 12.193 6.912 -7.284 1.00 91.50 85 GLY A N 1
ATOM 685 C CA . GLY A 1 85 ? 13.044 6.753 -6.108 1.00 91.50 85 GLY A CA 1
ATOM 686 C C . GLY A 1 85 ? 14.474 6.298 -6.416 1.00 91.50 85 GLY A C 1
ATOM 687 O O . GLY A 1 85 ? 15.300 6.287 -5.507 1.00 91.50 85 GLY A O 1
ATOM 688 N N . GLY A 1 86 ? 14.788 5.984 -7.679 1.00 90.94 86 GLY A N 1
ATOM 689 C CA . GLY A 1 86 ? 16.135 5.635 -8.139 1.00 90.94 86 GLY A CA 1
ATOM 690 C C . GLY A 1 86 ? 16.424 4.135 -8.227 1.00 90.94 86 GLY A C 1
ATOM 691 O O . GLY A 1 86 ? 17.563 3.757 -8.512 1.00 90.94 86 GLY A O 1
ATOM 692 N N . ASP A 1 87 ? 15.427 3.275 -8.019 1.00 92.12 87 ASP A N 1
ATOM 693 C CA . ASP A 1 87 ? 15.586 1.829 -8.130 1.00 92.12 87 ASP A CA 1
ATOM 694 C C . ASP A 1 87 ? 15.777 1.445 -9.609 1.00 92.12 87 ASP A C 1
ATOM 696 O O . ASP A 1 87 ? 14.836 1.432 -10.400 1.00 92.12 87 ASP A O 1
ATOM 700 N N . ALA A 1 88 ? 17.005 1.082 -9.992 1.00 88.62 88 ALA A N 1
ATOM 701 C CA . ALA A 1 88 ? 17.392 0.821 -11.387 1.00 88.62 88 ALA A CA 1
ATOM 702 C C . ALA A 1 88 ? 16.723 -0.410 -12.045 1.00 88.62 88 ALA A C 1
ATOM 704 O O . ALA A 1 88 ? 17.018 -0.729 -13.196 1.00 88.62 88 ALA A O 1
ATOM 705 N N . GLY A 1 89 ? 15.877 -1.138 -11.315 1.00 91.94 89 GLY A N 1
ATOM 706 C CA . GLY A 1 89 ? 15.190 -2.344 -11.782 1.00 91.94 89 GLY A CA 1
ATOM 707 C C . GLY A 1 89 ? 13.828 -2.096 -12.418 1.00 91.94 89 GLY A C 1
ATOM 708 O O . GLY A 1 89 ? 13.174 -3.079 -12.742 1.00 91.94 89 GLY A O 1
ATOM 709 N N . TYR A 1 90 ? 13.407 -0.842 -12.570 1.00 95.62 90 TYR A N 1
ATOM 710 C CA . TYR A 1 90 ? 12.091 -0.474 -13.084 1.00 95.62 90 TYR A CA 1
ATOM 711 C C . TYR A 1 90 ? 12.207 0.391 -14.335 1.00 95.62 90 TYR A C 1
ATOM 713 O O . TYR A 1 90 ? 13.095 1.239 -14.432 1.00 95.62 90 TYR A O 1
ATOM 721 N N . PHE A 1 91 ? 11.300 0.198 -15.292 1.00 95.69 91 PHE A N 1
ATOM 722 C CA . PHE A 1 91 ? 11.224 1.050 -16.482 1.00 95.69 91 PHE A CA 1
ATOM 723 C C . PHE A 1 91 ? 10.446 2.348 -16.221 1.00 95.69 91 PHE A C 1
ATOM 725 O O . PHE A 1 91 ? 10.741 3.398 -16.800 1.00 95.69 91 PHE A O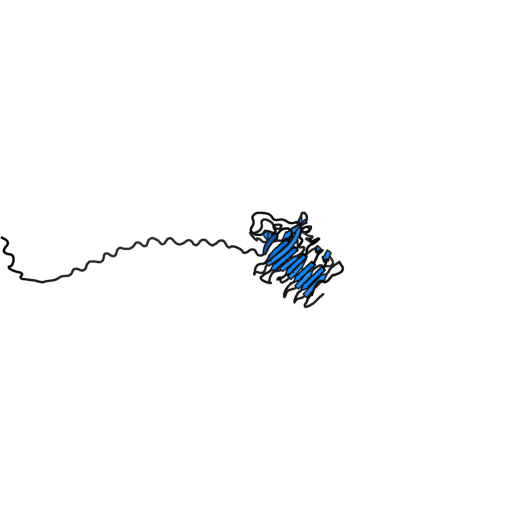 1
ATOM 732 N N . SER A 1 92 ? 9.440 2.277 -15.350 1.00 95.50 92 SER A N 1
ATOM 733 C CA . SER A 1 92 ? 8.592 3.395 -14.947 1.00 95.50 92 SER A CA 1
ATOM 734 C C . SER A 1 92 ? 8.060 3.183 -13.523 1.00 95.50 92 SER A C 1
ATOM 736 O O . SER A 1 92 ? 8.282 2.146 -12.911 1.00 95.50 92 SER A O 1
ATOM 738 N N . ASP A 1 93 ? 7.339 4.163 -12.982 1.00 95.50 93 ASP A N 1
ATOM 739 C CA . ASP A 1 93 ? 6.622 4.026 -11.702 1.00 95.50 93 ASP A CA 1
ATOM 740 C C . ASP A 1 93 ? 5.349 3.157 -11.814 1.00 95.50 93 ASP A C 1
ATOM 742 O O . ASP A 1 93 ? 4.706 2.838 -10.815 1.00 95.50 93 ASP A O 1
ATOM 746 N N . ASN A 1 94 ? 4.939 2.806 -13.032 1.00 96.06 94 ASN A N 1
ATOM 747 C CA . ASN A 1 94 ? 3.808 1.927 -13.314 1.00 96.06 94 ASN A CA 1
ATOM 748 C C . ASN A 1 94 ? 4.251 0.484 -13.615 1.00 96.06 94 ASN A C 1
ATOM 750 O O . ASN A 1 94 ? 3.394 -0.346 -13.909 1.00 96.06 94 ASN A O 1
ATOM 754 N N . ASP A 1 95 ? 5.549 0.192 -13.544 1.00 97.25 95 ASP A N 1
ATOM 755 C CA . ASP A 1 95 ? 6.135 -1.107 -13.857 1.00 97.25 95 ASP A CA 1
ATOM 756 C C . ASP A 1 95 ? 6.112 -2.038 -12.634 1.00 97.25 95 ASP A C 1
ATOM 758 O O . ASP A 1 95 ? 6.898 -1.898 -11.702 1.00 97.25 95 ASP A O 1
ATOM 762 N N . PHE A 1 96 ? 5.229 -3.037 -12.632 1.00 97.69 96 PHE A N 1
ATOM 763 C CA . PHE A 1 96 ? 5.119 -3.995 -11.525 1.00 97.69 96 PHE A CA 1
ATOM 764 C C . PHE A 1 96 ? 5.919 -5.282 -11.745 1.00 97.69 96 PHE A C 1
ATOM 766 O O . PHE A 1 96 ? 5.620 -6.309 -11.125 1.00 97.69 96 PHE A O 1
ATOM 773 N N . MET A 1 97 ? 6.954 -5.263 -12.588 1.00 97.31 97 MET A N 1
ATOM 774 C CA . MET A 1 97 ? 7.867 -6.394 -12.739 1.00 97.31 97 MET A CA 1
ATOM 775 C C . MET A 1 97 ? 9.333 -5.954 -12.744 1.00 97.31 97 MET A C 1
ATOM 777 O O . MET A 1 97 ? 9.962 -5.767 -13.780 1.00 97.31 97 MET A O 1
ATOM 781 N N . SER A 1 98 ? 9.928 -5.910 -11.552 1.00 95.69 98 SER A N 1
ATOM 782 C CA . SER A 1 98 ? 11.326 -5.502 -11.408 1.00 95.69 98 SER A CA 1
ATOM 783 C C . SER A 1 98 ? 12.301 -6.448 -12.121 1.00 95.69 98 SER A C 1
ATOM 785 O O . SER A 1 98 ? 12.186 -7.675 -12.035 1.00 95.69 98 SER A O 1
ATOM 787 N N . GLY A 1 99 ? 13.325 -5.876 -12.751 1.00 92.81 99 GLY A N 1
ATOM 788 C CA . GLY A 1 99 ? 14.443 -6.592 -13.366 1.00 92.81 99 GLY A CA 1
ATOM 789 C C . GLY A 1 99 ? 14.189 -7.081 -14.791 1.00 92.81 99 GLY A C 1
ATOM 790 O O . GLY A 1 99 ? 15.060 -7.750 -15.358 1.00 92.81 99 GLY A O 1
ATOM 791 N N . ASN A 1 100 ? 13.040 -6.755 -15.383 1.00 91.81 100 ASN A N 1
ATOM 792 C CA . ASN A 1 100 ? 12.832 -6.905 -16.817 1.00 91.81 100 ASN A CA 1
ATOM 793 C C . ASN A 1 100 ? 13.118 -5.570 -17.545 1.00 91.81 100 ASN A C 1
ATOM 795 O O . ASN A 1 100 ? 13.567 -4.600 -16.941 1.00 91.81 100 ASN A O 1
ATOM 799 N N . ALA A 1 101 ? 12.963 -5.549 -18.869 1.00 92.00 101 ALA A N 1
ATOM 800 C CA . ALA A 1 101 ? 13.223 -4.359 -19.688 1.00 92.00 101 ALA A CA 1
ATOM 801 C C . ALA A 1 101 ? 11.938 -3.747 -20.270 1.00 92.00 101 ALA A C 1
ATOM 803 O O . ALA A 1 101 ? 12.002 -2.994 -21.245 1.00 92.00 101 ALA A O 1
ATOM 804 N N . THR A 1 102 ? 10.780 -4.142 -19.749 1.00 95.81 102 THR A N 1
ATOM 805 C CA . THR A 1 102 ? 9.457 -3.741 -20.224 1.00 95.81 102 THR A CA 1
ATOM 806 C C . THR A 1 102 ? 8.737 -2.936 -19.156 1.00 95.81 102 THR A C 1
ATOM 808 O O . THR A 1 102 ? 9.120 -2.935 -18.000 1.00 95.81 102 THR A O 1
ATOM 811 N N . ASP A 1 103 ? 7.723 -2.186 -19.574 1.00 96.38 103 ASP A N 1
ATOM 812 C CA . ASP A 1 103 ? 6.869 -1.442 -18.654 1.00 96.38 103 ASP A CA 1
ATOM 813 C C . ASP A 1 103 ? 5.625 -2.290 -18.361 1.00 96.38 103 ASP A C 1
ATOM 815 O O . ASP A 1 103 ? 4.658 -2.291 -19.138 1.00 96.38 103 ASP A O 1
ATOM 819 N N . ASP A 1 104 ? 5.672 -3.093 -17.298 1.00 97.69 104 ASP A N 1
ATOM 820 C CA . ASP A 1 104 ? 4.620 -4.056 -16.970 1.00 97.69 104 ASP A CA 1
ATOM 821 C C . ASP A 1 104 ? 3.524 -3.413 -16.122 1.00 97.69 104 ASP A C 1
ATOM 823 O O . ASP A 1 104 ? 3.426 -3.578 -14.904 1.00 97.69 104 ASP A O 1
ATOM 827 N N . THR A 1 105 ? 2.680 -2.661 -16.822 1.00 97.44 105 THR A N 1
ATOM 828 C CA . THR A 1 105 ? 1.588 -1.889 -16.225 1.00 97.44 105 THR A CA 1
ATOM 829 C C . THR A 1 105 ? 0.325 -2.713 -15.970 1.00 97.44 105 THR A C 1
ATOM 831 O O . THR A 1 105 ? -0.006 -3.656 -16.694 1.00 97.44 105 THR A O 1
ATOM 834 N N . ILE A 1 106 ? -0.442 -2.310 -14.955 1.00 97.75 106 ILE A N 1
ATOM 835 C CA . ILE A 1 106 ? -1.769 -2.857 -14.652 1.00 97.75 106 ILE A CA 1
ATOM 836 C C . ILE A 1 106 ? -2.722 -1.739 -14.215 1.00 97.75 106 ILE A C 1
ATOM 838 O O . ILE A 1 106 ? -2.324 -0.791 -13.542 1.00 97.75 106 ILE A O 1
ATOM 842 N N . LEU A 1 107 ? -4.001 -1.839 -14.588 1.00 97.81 107 LEU A N 1
ATOM 843 C CA . LEU A 1 107 ? -5.052 -0.973 -14.044 1.00 97.81 107 LEU A CA 1
ATOM 844 C C . LEU A 1 107 ? -5.312 -1.337 -12.581 1.00 97.81 107 LEU A C 1
ATOM 846 O O . LEU A 1 107 ? -5.521 -2.510 -12.282 1.00 97.81 107 LEU A O 1
ATOM 850 N N . ALA A 1 108 ? -5.406 -0.354 -11.687 1.00 97.31 108 ALA A N 1
ATOM 851 C CA . ALA A 1 108 ? -5.717 -0.607 -10.277 1.00 97.31 108 ALA A CA 1
ATOM 852 C C . ALA A 1 108 ? -7.059 -1.343 -10.096 1.00 97.31 108 ALA A C 1
ATOM 854 O O . ALA A 1 108 ? -7.182 -2.234 -9.259 1.00 97.31 108 ALA A O 1
ATOM 855 N N . SER A 1 109 ? -8.037 -1.062 -10.961 1.00 96.88 109 SER A N 1
ATOM 856 C CA . SER A 1 109 ? -9.330 -1.759 -10.992 1.00 96.88 109 SER A CA 1
ATOM 857 C C . SER A 1 109 ? -9.250 -3.227 -11.430 1.00 96.88 109 SER A C 1
ATOM 859 O O . SER A 1 109 ? -10.164 -3.996 -11.133 1.00 96.88 109 SER A O 1
ATOM 861 N N . ALA A 1 110 ? -8.180 -3.627 -12.123 1.00 97.75 110 ALA A N 1
ATOM 862 C CA . ALA A 1 110 ? -7.947 -5.005 -12.549 1.00 97.75 110 ALA A CA 1
ATOM 863 C C . ALA A 1 110 ? -7.174 -5.831 -11.510 1.00 97.75 110 ALA A C 1
ATOM 865 O O . ALA A 1 110 ? -7.102 -7.051 -11.645 1.00 97.75 110 ALA A O 1
ATOM 866 N N . VAL A 1 111 ? -6.594 -5.195 -10.489 1.00 98.50 111 VAL A N 1
ATOM 867 C CA . VAL A 1 111 ? -5.852 -5.887 -9.432 1.00 98.50 111 VAL A CA 1
ATOM 868 C C . VAL A 1 111 ? -6.819 -6.708 -8.582 1.00 98.50 111 VAL A C 1
ATOM 870 O O . VAL A 1 111 ? -7.832 -6.202 -8.103 1.00 98.50 111 VAL A O 1
ATOM 873 N N . THR A 1 112 ? -6.494 -7.983 -8.372 1.00 98.38 112 THR A N 1
ATOM 874 C CA . THR A 1 112 ? -7.259 -8.886 -7.492 1.00 98.38 112 THR A CA 1
ATOM 875 C C . THR A 1 112 ? -6.575 -9.093 -6.148 1.00 98.38 112 THR A C 1
ATOM 877 O O . THR A 1 112 ? -7.236 -9.356 -5.148 1.00 98.38 112 THR A O 1
ATOM 880 N N . ILE A 1 113 ? -5.245 -8.996 -6.117 1.00 98.44 113 ILE A N 1
ATOM 881 C CA . ILE A 1 113 ? -4.447 -9.037 -4.891 1.00 98.44 113 ILE A CA 1
ATOM 882 C C . ILE A 1 113 ? -3.299 -8.047 -5.063 1.00 98.44 113 ILE A C 1
ATOM 884 O O . ILE A 1 113 ? -2.550 -8.149 -6.034 1.00 98.44 113 ILE A O 1
ATOM 888 N N . LEU A 1 114 ? -3.167 -7.125 -4.116 1.00 98.69 114 LEU A N 1
ATOM 889 C CA . LEU A 1 114 ? -1.981 -6.302 -3.927 1.00 98.69 114 LEU A CA 1
ATOM 890 C C . LEU A 1 114 ? -1.378 -6.654 -2.571 1.00 98.69 114 LEU A C 1
ATOM 892 O O . LEU A 1 114 ? -1.998 -6.424 -1.534 1.00 98.69 114 LEU A O 1
ATOM 896 N N . THR A 1 115 ? -0.175 -7.209 -2.591 1.00 98.69 115 THR A N 1
ATOM 897 C CA . THR A 1 115 ? 0.571 -7.562 -1.387 1.00 98.69 115 THR A CA 1
ATOM 898 C C . THR A 1 115 ? 1.821 -6.705 -1.296 1.00 98.69 115 THR A C 1
ATOM 900 O O . THR A 1 115 ? 2.618 -6.678 -2.230 1.00 98.69 115 THR A O 1
ATOM 903 N N . VAL A 1 116 ? 2.014 -6.058 -0.154 1.00 98.69 116 VAL A N 1
ATOM 904 C CA . VAL A 1 116 ? 3.240 -5.362 0.231 1.00 98.69 116 VAL A CA 1
ATOM 905 C C . VAL A 1 116 ? 3.777 -6.029 1.490 1.00 98.69 116 VAL A C 1
ATOM 907 O O . VAL A 1 116 ? 3.079 -6.132 2.504 1.00 98.69 116 VAL A O 1
ATOM 910 N N . THR A 1 117 ? 5.013 -6.498 1.423 1.00 97.75 117 THR A N 1
ATOM 911 C CA . THR A 1 117 ? 5.727 -7.058 2.571 1.00 97.75 117 THR A CA 1
ATOM 912 C C . THR A 1 117 ? 7.114 -6.464 2.644 1.00 97.75 117 THR A C 1
ATOM 914 O O . THR A 1 117 ? 7.752 -6.352 1.607 1.00 97.75 117 THR A O 1
ATOM 917 N N . ASP A 1 118 ? 7.615 -6.185 3.834 1.00 96.00 118 ASP A N 1
ATOM 918 C CA . ASP A 1 118 ? 9.024 -5.854 4.040 1.00 96.00 118 ASP A CA 1
ATOM 919 C C . ASP A 1 118 ? 9.696 -6.935 4.910 1.00 96.00 118 ASP A C 1
ATOM 921 O O . ASP A 1 118 ? 9.098 -7.484 5.844 1.00 96.00 118 ASP A O 1
ATOM 925 N N . ALA A 1 119 ? 10.918 -7.319 4.533 1.00 89.50 119 ALA A N 1
ATOM 926 C CA . ALA A 1 119 ? 11.716 -8.307 5.252 1.00 89.50 119 ALA A CA 1
ATOM 927 C C . ALA A 1 119 ? 12.501 -7.680 6.420 1.00 89.50 119 ALA A C 1
ATOM 929 O O . ALA A 1 119 ? 12.854 -8.395 7.364 1.00 89.50 119 ALA A O 1
ATOM 930 N N . GLY A 1 120 ? 12.765 -6.371 6.369 1.00 88.62 120 GLY A N 1
ATOM 931 C CA . GLY A 1 120 ? 13.472 -5.588 7.380 1.00 88.62 120 GLY A CA 1
ATOM 932 C C . GLY A 1 120 ? 12.618 -5.173 8.574 1.00 88.62 120 GLY A C 1
ATOM 933 O O . GLY A 1 120 ? 13.157 -4.949 9.662 1.00 88.62 120 GLY A O 1
ATOM 934 N N . THR A 1 121 ? 11.295 -5.120 8.425 1.00 90.38 121 THR A N 1
ATOM 935 C CA . THR A 1 121 ? 10.361 -4.566 9.422 1.00 90.38 121 THR A CA 1
ATOM 936 C C . THR A 1 121 ? 10.662 -3.126 9.808 1.00 90.38 121 THR A C 1
ATOM 938 O O . THR A 1 121 ? 10.445 -2.725 10.952 1.00 90.38 121 THR A O 1
ATOM 941 N N . ASN A 1 122 ? 11.195 -2.353 8.867 1.00 94.38 122 ASN A N 1
ATOM 942 C CA . ASN A 1 122 ? 11.688 -0.993 9.079 1.00 94.38 122 ASN A CA 1
ATOM 943 C C . ASN A 1 122 ? 11.164 0.013 8.051 1.00 94.38 122 ASN A C 1
ATOM 945 O O . ASN A 1 122 ? 11.390 1.212 8.223 1.00 94.38 122 ASN A O 1
ATOM 949 N N . ASP A 1 123 ? 10.404 -0.453 7.067 1.00 96.94 123 ASP A N 1
ATOM 950 C CA . ASP A 1 123 ? 9.866 0.400 6.022 1.00 96.94 123 ASP A CA 1
ATOM 951 C C . ASP A 1 123 ? 8.617 1.165 6.428 1.00 96.94 123 ASP A C 1
ATOM 953 O O . ASP A 1 123 ? 7.946 0.874 7.424 1.00 96.94 123 ASP A O 1
ATOM 957 N N . THR A 1 124 ? 8.288 2.154 5.608 1.00 97.50 124 THR A N 1
ATOM 958 C CA . THR A 1 124 ? 7.058 2.938 5.697 1.00 97.50 124 THR A CA 1
ATOM 959 C C . THR A 1 124 ? 6.273 2.808 4.399 1.00 97.50 124 THR A C 1
ATOM 961 O O . THR A 1 124 ? 6.846 2.830 3.309 1.00 97.50 124 THR A O 1
ATOM 964 N N . VAL A 1 125 ? 4.951 2.668 4.509 1.00 98.25 125 VAL A N 1
ATOM 965 C CA . VAL A 1 125 ? 4.047 2.599 3.357 1.00 98.25 125 VAL A CA 1
ATOM 966 C C . VAL A 1 125 ? 3.028 3.722 3.442 1.00 98.25 125 VAL A C 1
ATOM 968 O O . VAL A 1 125 ? 2.328 3.849 4.448 1.00 98.25 125 VAL A O 1
ATOM 971 N N . VAL A 1 126 ? 2.922 4.499 2.365 1.00 97.19 126 VAL A N 1
ATOM 972 C CA . VAL A 1 126 ? 1.883 5.516 2.188 1.00 97.19 126 VAL A CA 1
ATOM 973 C C . VAL A 1 126 ? 0.979 5.123 1.023 1.00 97.19 126 VAL A C 1
ATOM 975 O O . VAL A 1 126 ? 1.414 4.984 -0.122 1.00 97.19 126 VAL A O 1
ATOM 978 N N . LEU A 1 127 ? -0.295 4.916 1.317 1.00 97.69 127 LEU A N 1
ATOM 979 C CA . LEU A 1 127 ? -1.331 4.581 0.352 1.00 97.69 127 LEU A CA 1
ATOM 980 C C . LEU A 1 127 ? -1.986 5.847 -0.178 1.00 97.69 127 LEU A C 1
ATOM 982 O O . LEU A 1 127 ? -2.012 6.870 0.495 1.00 97.69 127 LEU A O 1
ATOM 986 N N . ALA A 1 128 ? -2.523 5.767 -1.394 1.00 95.69 128 ALA A N 1
ATOM 987 C CA . ALA A 1 128 ? -3.152 6.903 -2.049 1.00 95.69 128 ALA A CA 1
ATOM 988 C C . ALA A 1 128 ? -2.275 8.158 -1.926 1.00 95.69 128 ALA A C 1
ATOM 990 O O . ALA A 1 128 ? -2.770 9.197 -1.528 1.00 95.69 128 ALA A O 1
ATOM 991 N N . GLN A 1 129 ? -0.978 8.061 -2.240 1.00 91.94 129 GLN A N 1
ATOM 992 C CA . GLN A 1 129 ? -0.075 9.211 -2.303 1.00 91.94 129 GLN A CA 1
ATOM 993 C C . GLN A 1 129 ? 0.566 9.299 -3.681 1.00 91.94 129 GLN A C 1
ATOM 995 O O . GLN A 1 129 ? 1.369 8.452 -4.077 1.00 91.94 129 GLN A O 1
ATOM 1000 N N . THR A 1 130 ? 0.241 10.373 -4.393 1.00 81.31 130 THR A N 1
ATOM 1001 C CA . THR A 1 130 ? 0.853 10.699 -5.670 1.00 81.31 130 THR A CA 1
ATOM 1002 C C . THR A 1 130 ? 2.243 11.250 -5.407 1.00 81.31 130 THR A C 1
ATOM 1004 O O . THR A 1 130 ? 2.357 12.289 -4.758 1.00 81.31 130 THR A O 1
ATOM 1007 N N . PRO A 1 131 ? 3.299 10.700 -6.028 1.00 66.06 131 PRO A N 1
ATOM 1008 C CA . PRO A 1 131 ? 4.608 11.350 -6.004 1.00 66.06 131 PRO A CA 1
ATOM 1009 C C . PRO A 1 131 ? 4.618 12.764 -6.637 1.00 66.06 131 PRO A C 1
ATOM 1011 O O . PRO A 1 131 ? 5.618 13.469 -6.536 1.00 66.06 131 PRO A O 1
ATOM 1014 N N . ALA A 1 132 ? 3.537 13.184 -7.324 1.00 53.50 132 ALA A N 1
ATOM 1015 C CA . ALA A 1 132 ? 3.515 14.339 -8.232 1.00 53.50 132 ALA A CA 1
ATOM 1016 C C . ALA A 1 132 ? 2.238 15.240 -8.256 1.00 53.50 132 ALA A C 1
ATOM 1018 O O . ALA A 1 132 ? 2.137 16.062 -9.168 1.00 53.50 132 ALA A O 1
ATOM 1019 N N . ALA A 1 133 ? 1.240 15.125 -7.357 1.00 59.00 133 ALA A N 1
ATOM 1020 C CA . ALA A 1 133 ? -0.071 15.804 -7.519 1.00 59.00 133 ALA A CA 1
ATOM 1021 C C . ALA A 1 133 ? -0.800 16.148 -6.202 1.00 59.00 133 ALA A C 1
ATOM 1023 O O . ALA A 1 133 ? -0.444 15.652 -5.143 1.00 59.00 133 ALA A O 1
ATOM 1024 N N . THR A 1 134 ? -1.826 17.014 -6.294 1.00 58.12 134 THR A N 1
ATOM 1025 C CA . THR A 1 134 ? -2.564 17.626 -5.163 1.00 58.12 134 THR A CA 1
ATOM 1026 C C . THR A 1 134 ? -3.762 16.826 -4.639 1.00 58.12 134 THR A C 1
ATOM 1028 O O . THR A 1 134 ? -4.330 17.207 -3.624 1.00 58.12 134 THR A O 1
ATOM 1031 N N . THR A 1 135 ? -4.186 15.774 -5.340 1.00 63.28 135 THR A N 1
ATOM 1032 C CA . THR A 1 135 ? -5.211 14.824 -4.876 1.00 63.28 135 THR A CA 1
ATOM 1033 C C . THR A 1 135 ? -4.760 13.441 -5.288 1.00 63.28 135 THR A C 1
ATOM 1035 O O . THR A 1 135 ? -4.635 13.157 -6.482 1.00 63.28 135 THR A O 1
ATOM 1038 N N . SER A 1 136 ? -4.493 12.610 -4.302 1.00 88.38 136 SER A N 1
ATOM 1039 C CA . SER A 1 136 ? -3.982 11.269 -4.494 1.00 88.38 136 SER A CA 1
ATOM 1040 C C . SER A 1 136 ? -5.115 10.281 -4.242 1.00 88.38 136 SER A C 1
ATOM 1042 O O . SER A 1 136 ? -5.978 10.538 -3.411 1.00 88.38 136 SER A O 1
ATOM 1044 N N . THR A 1 137 ? -5.201 9.207 -5.025 1.00 94.19 137 THR A N 1
ATOM 1045 C CA . THR A 1 137 ? -6.298 8.235 -4.880 1.00 94.19 137 THR A CA 1
ATOM 1046 C C . THR A 1 137 ? -5.774 6.820 -5.042 1.00 94.19 137 THR A C 1
ATOM 1048 O O . THR A 1 137 ? -4.874 6.584 -5.848 1.00 94.19 137 THR A O 1
ATOM 1051 N N . LEU A 1 138 ? -6.375 5.860 -4.349 1.00 96.75 138 LEU A N 1
ATOM 1052 C CA . LEU A 1 138 ? -6.186 4.432 -4.580 1.00 96.75 138 LEU A CA 1
ATOM 1053 C C . LEU A 1 138 ? -7.534 3.711 -4.475 1.00 96.75 138 LEU A C 1
ATOM 1055 O O . LEU A 1 138 ? -8.169 3.705 -3.432 1.00 96.75 138 LEU A O 1
ATOM 1059 N N . THR A 1 139 ? -7.977 3.090 -5.563 1.00 97.38 139 THR A N 1
ATOM 1060 C CA . THR A 1 139 ? -9.279 2.437 -5.704 1.00 97.38 139 THR A CA 1
ATOM 1061 C C . THR A 1 139 ? -9.064 1.040 -6.255 1.00 97.38 139 THR A C 1
ATOM 1063 O O . THR A 1 139 ? -8.757 0.847 -7.430 1.00 97.38 139 THR A O 1
ATOM 1066 N N . LEU A 1 140 ? -9.258 0.049 -5.397 1.00 98.06 140 LEU A N 1
ATOM 1067 C CA . LEU A 1 140 ? -9.098 -1.362 -5.713 1.00 98.06 140 LEU A CA 1
ATOM 1068 C C . LEU A 1 140 ? -10.474 -2.038 -5.698 1.00 98.06 140 LEU A C 1
ATOM 1070 O O . LEU A 1 140 ? -10.940 -2.528 -4.670 1.00 98.06 140 LEU A O 1
ATOM 1074 N N . SER A 1 141 ? -11.149 -2.040 -6.852 1.00 94.19 141 SER A N 1
ATOM 1075 C CA . SER A 1 141 ? -12.583 -2.367 -6.980 1.00 94.19 141 SER A CA 1
ATOM 1076 C C . SER A 1 141 ? -12.963 -3.827 -6.703 1.00 94.19 141 SER A C 1
ATOM 1078 O O . SER A 1 141 ? -14.145 -4.148 -6.610 1.00 94.19 141 SER A O 1
ATOM 1080 N N . SER A 1 142 ? -11.989 -4.733 -6.605 1.00 85.56 142 SER A N 1
ATOM 1081 C CA . SER A 1 142 ? -12.227 -6.144 -6.266 1.00 85.56 142 SER A CA 1
ATOM 1082 C C . SER A 1 142 ? -11.027 -6.816 -5.593 1.00 85.56 142 SER A C 1
ATOM 1084 O O . SER A 1 142 ? -10.944 -8.043 -5.564 1.00 85.56 142 SER A O 1
ATOM 1086 N N . ALA A 1 143 ? -10.089 -6.021 -5.066 1.00 88.69 143 ALA A N 1
ATOM 1087 C CA . ALA A 1 143 ? -8.829 -6.553 -4.570 1.00 88.69 143 ALA A CA 1
ATOM 1088 C C . ALA A 1 143 ? -8.859 -6.849 -3.074 1.00 88.69 143 ALA A C 1
ATOM 1090 O O . ALA A 1 143 ? -9.473 -6.121 -2.291 1.00 88.69 143 ALA A O 1
ATOM 1091 N N . THR A 1 144 ? -8.084 -7.855 -2.682 1.00 98.00 144 THR A N 1
ATOM 1092 C CA . THR A 1 144 ? -7.462 -7.862 -1.359 1.00 98.00 144 THR A CA 1
ATOM 1093 C C . THR A 1 144 ? -6.225 -6.966 -1.390 1.00 98.00 144 THR A C 1
ATOM 1095 O O . THR A 1 144 ? -5.351 -7.163 -2.235 1.00 98.00 144 THR A O 1
ATOM 1098 N N . LEU A 1 145 ? -6.137 -6.009 -0.468 1.00 98.62 145 LEU A N 1
ATOM 1099 C CA . LEU A 1 145 ? -4.922 -5.254 -0.170 1.00 98.62 145 LEU A CA 1
ATOM 1100 C C . LEU A 1 145 ? -4.332 -5.783 1.135 1.00 98.62 145 LEU A C 1
ATOM 1102 O O . LEU A 1 145 ? -5.002 -5.754 2.161 1.00 98.62 145 LEU A O 1
ATOM 1106 N N . SER A 1 146 ? -3.089 -6.249 1.103 1.00 98.56 146 SER A N 1
ATOM 1107 C CA . SER A 1 146 ? -2.353 -6.686 2.288 1.00 98.56 146 SER A CA 1
ATOM 1108 C C . SER A 1 146 ? -1.059 -5.897 2.403 1.00 98.56 146 SER A C 1
ATOM 1110 O O . SER A 1 146 ? -0.220 -5.982 1.512 1.00 98.56 146 SER A O 1
ATOM 1112 N N . VAL A 1 147 ? -0.863 -5.183 3.509 1.00 98.75 147 VAL A N 1
ATOM 1113 C CA . VAL A 1 147 ? 0.397 -4.495 3.829 1.00 98.75 147 VAL A CA 1
ATOM 1114 C C . VAL A 1 147 ? 0.898 -5.025 5.162 1.00 98.75 147 VAL A C 1
ATOM 1116 O O . VAL A 1 147 ? 0.174 -4.984 6.154 1.00 98.75 147 VAL A O 1
ATOM 1119 N N . SER A 1 148 ? 2.116 -5.559 5.197 1.00 98.19 148 SER A N 1
ATOM 1120 C CA . SER A 1 148 ? 2.664 -6.176 6.406 1.00 98.19 148 SER A CA 1
ATOM 1121 C C . SER A 1 148 ? 4.177 -6.061 6.499 1.00 98.19 148 SER A C 1
ATOM 1123 O O . SER A 1 148 ? 4.847 -5.802 5.506 1.00 98.19 148 SER A O 1
ATOM 1125 N N . GLY A 1 149 ? 4.715 -6.290 7.697 1.00 97.19 149 GLY A N 1
ATOM 1126 C CA . GLY A 1 149 ? 6.159 -6.250 7.911 1.00 97.19 149 GLY A CA 1
ATOM 1127 C C . GLY A 1 149 ? 6.733 -4.847 7.759 1.00 97.19 149 GLY A C 1
ATOM 1128 O O . GLY A 1 149 ? 7.882 -4.737 7.398 1.00 97.19 149 GLY A O 1
ATOM 1129 N N . VAL A 1 150 ? 5.951 -3.798 8.021 1.00 98.06 150 VAL A N 1
ATOM 1130 C CA . VAL A 1 150 ? 6.362 -2.385 7.933 1.00 98.06 150 VAL A CA 1
ATOM 1131 C C . VAL A 1 150 ? 6.176 -1.703 9.292 1.00 98.06 150 VAL A C 1
ATOM 1133 O O . VAL A 1 150 ? 5.563 -2.277 10.191 1.00 98.06 150 VAL A O 1
ATOM 1136 N N . THR A 1 151 ? 6.680 -0.481 9.455 1.00 97.62 151 THR A N 1
ATOM 1137 C CA . THR A 1 151 ? 6.598 0.316 10.697 1.00 97.62 151 THR A CA 1
ATOM 1138 C C . THR A 1 151 ? 5.557 1.426 10.665 1.00 97.62 151 THR A C 1
ATOM 1140 O O . THR A 1 151 ? 5.154 1.929 11.714 1.00 97.62 151 THR A O 1
ATOM 1143 N N . SER A 1 152 ? 5.078 1.819 9.492 1.00 98.19 152 SER A N 1
ATOM 1144 C CA . SER A 1 152 ? 3.920 2.699 9.403 1.00 98.19 152 SER A CA 1
ATOM 1145 C C . SER A 1 152 ? 3.118 2.412 8.154 1.00 98.19 152 SER A C 1
ATOM 1147 O O . SER A 1 152 ? 3.680 2.152 7.089 1.00 98.19 152 SER A O 1
ATOM 1149 N N . ILE A 1 153 ? 1.801 2.493 8.302 1.00 98.75 153 ILE A N 1
ATOM 1150 C CA . ILE A 1 153 ? 0.851 2.440 7.197 1.00 98.75 153 ILE A CA 1
ATOM 1151 C C . ILE A 1 153 ? -0.001 3.694 7.310 1.00 98.75 153 ILE A C 1
ATOM 1153 O O . ILE A 1 153 ? -0.742 3.848 8.284 1.00 98.75 153 ILE A O 1
ATOM 1157 N N . THR A 1 154 ? 0.149 4.591 6.345 1.00 98.00 154 THR A N 1
ATOM 1158 C CA . THR A 1 154 ? -0.612 5.840 6.287 1.00 98.00 154 THR A CA 1
ATOM 1159 C C . THR A 1 154 ? -1.242 6.044 4.922 1.00 98.00 154 THR A C 1
ATOM 1161 O O . THR A 1 154 ? -0.929 5.307 3.987 1.00 98.00 154 THR A O 1
ATOM 1164 N N . ASP A 1 155 ? -2.097 7.047 4.785 1.00 96.38 155 ASP A N 1
ATOM 1165 C CA . ASP A 1 155 ? -2.586 7.544 3.504 1.00 96.38 155 ASP A CA 1
ATOM 1166 C C . ASP A 1 155 ? -2.450 9.067 3.369 1.00 96.38 155 ASP A C 1
ATOM 1168 O O . ASP A 1 155 ? -2.098 9.768 4.318 1.00 96.38 155 ASP A O 1
ATOM 1172 N N . ASP A 1 156 ? -2.609 9.558 2.139 1.00 93.38 156 ASP A N 1
ATOM 1173 C CA . ASP A 1 156 ? -2.526 10.985 1.787 1.00 93.38 156 ASP A CA 1
ATOM 1174 C C . ASP A 1 156 ? -3.520 11.323 0.659 1.00 93.38 156 ASP A C 1
ATOM 1176 O O . ASP A 1 156 ? -3.201 12.015 -0.318 1.00 93.38 156 ASP A O 1
ATOM 1180 N N . GLY A 1 157 ? -4.724 10.746 0.745 1.00 94.12 157 GLY A N 1
ATOM 1181 C CA . GLY A 1 157 ? -5.743 10.856 -0.288 1.00 94.12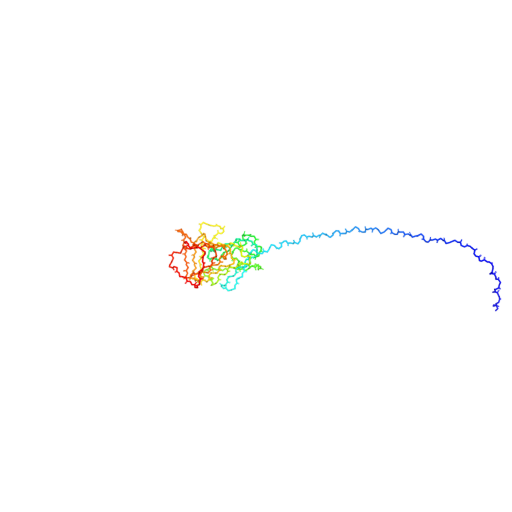 157 GLY A CA 1
ATOM 1182 C C . GLY A 1 157 ? -6.848 9.803 -0.200 1.00 94.12 157 GLY A C 1
ATOM 1183 O O . GLY A 1 157 ? -6.874 8.985 0.710 1.00 94.12 157 GLY A O 1
ATOM 1184 N N . ASP A 1 158 ? -7.762 9.809 -1.174 1.00 95.88 158 ASP A N 1
ATOM 1185 C CA . ASP A 1 158 ? -8.922 8.913 -1.172 1.00 95.88 158 ASP A CA 1
ATOM 1186 C C . ASP A 1 158 ? -8.486 7.446 -1.300 1.00 95.88 158 ASP A C 1
ATOM 1188 O O . ASP A 1 158 ? -7.919 7.034 -2.321 1.00 95.88 158 ASP A O 1
ATOM 1192 N N . LEU A 1 159 ? -8.815 6.631 -0.302 1.00 97.62 159 LEU A N 1
ATOM 1193 C CA . LEU A 1 159 ? -8.470 5.217 -0.237 1.00 97.62 159 LEU A CA 1
ATOM 1194 C C . LEU A 1 159 ? -9.733 4.354 -0.238 1.00 97.62 159 LEU A C 1
ATOM 1196 O O . LEU A 1 159 ? -10.511 4.319 0.706 1.00 97.62 159 LEU A O 1
ATOM 1200 N N . THR A 1 160 ? -9.951 3.594 -1.304 1.00 98.06 160 THR A N 1
ATOM 1201 C CA . THR A 1 160 ? -11.074 2.659 -1.412 1.00 98.06 160 THR A CA 1
ATOM 1202 C C . THR A 1 160 ? -10.582 1.264 -1.772 1.00 98.06 160 THR A C 1
ATOM 1204 O O . THR A 1 160 ? -10.042 1.040 -2.855 1.00 98.06 160 THR A O 1
ATOM 1207 N N . VAL A 1 161 ? -10.836 0.286 -0.905 1.00 98.44 161 VAL A N 1
ATOM 1208 C CA . VAL A 1 161 ? -10.563 -1.135 -1.168 1.00 98.44 161 VAL A CA 1
ATOM 1209 C C . VAL A 1 161 ? -11.868 -1.900 -1.027 1.00 98.44 161 VAL A C 1
ATOM 1211 O O . VAL A 1 161 ? -12.375 -2.072 0.073 1.00 98.44 161 VAL A O 1
ATOM 1214 N N . SER A 1 162 ? -12.443 -2.364 -2.136 1.00 97.19 162 SER A N 1
ATOM 1215 C CA . SER A 1 162 ? -13.765 -3.012 -2.103 1.00 97.19 162 SER A CA 1
ATOM 1216 C C . SER A 1 162 ? -13.739 -4.442 -1.557 1.00 97.19 162 SER A C 1
ATOM 1218 O O . SER A 1 162 ? -14.793 -4.981 -1.226 1.00 97.19 162 SER A O 1
ATOM 1220 N N . GLY A 1 163 ? -12.564 -5.075 -1.501 1.00 97.50 163 GLY A N 1
ATOM 1221 C CA . GLY A 1 163 ? -12.363 -6.372 -0.859 1.00 97.50 163 GLY A CA 1
ATOM 1222 C C . GLY A 1 163 ? -11.835 -6.235 0.570 1.00 97.50 163 GLY A C 1
ATOM 1223 O O . GLY A 1 163 ? -12.179 -5.302 1.292 1.00 97.50 163 GLY A O 1
ATOM 1224 N N . LEU A 1 164 ? -10.992 -7.190 0.968 1.00 97.88 164 LEU A N 1
ATOM 1225 C CA . LEU A 1 164 ? -10.313 -7.167 2.262 1.00 97.88 164 LEU A CA 1
ATOM 1226 C C . LEU A 1 164 ? -9.134 -6.190 2.238 1.00 97.88 164 LEU A C 1
ATOM 1228 O O . LEU A 1 164 ? -8.223 -6.357 1.431 1.00 97.88 164 LEU A O 1
ATOM 1232 N N . ALA A 1 165 ? -9.113 -5.248 3.172 1.00 98.62 165 ALA A N 1
ATOM 1233 C CA . ALA A 1 165 ? -7.943 -4.463 3.531 1.00 98.62 165 ALA A CA 1
ATOM 1234 C C . ALA A 1 165 ? -7.326 -5.032 4.821 1.00 98.62 165 ALA A C 1
ATOM 1236 O O . ALA A 1 165 ? -7.958 -5.017 5.876 1.00 98.62 165 ALA A O 1
ATOM 1237 N N . ALA A 1 166 ? -6.116 -5.579 4.724 1.00 98.50 166 ALA A N 1
ATOM 1238 C CA . ALA A 1 166 ? -5.382 -6.189 5.827 1.00 98.50 166 ALA A CA 1
ATOM 1239 C C . ALA A 1 166 ? -4.085 -5.412 6.089 1.00 98.50 166 ALA A C 1
ATOM 1241 O O . ALA A 1 166 ? -3.174 -5.398 5.258 1.00 98.50 166 ALA A O 1
ATOM 1242 N N . PHE A 1 167 ? -3.994 -4.773 7.252 1.00 98.69 167 PHE A N 1
ATOM 1243 C CA . PHE A 1 167 ? -2.889 -3.882 7.603 1.00 98.69 167 PHE A CA 1
ATOM 1244 C C . PHE A 1 167 ? -2.152 -4.377 8.845 1.00 98.69 167 PHE A C 1
ATOM 1246 O O . PHE A 1 167 ? -2.739 -4.510 9.915 1.00 98.69 1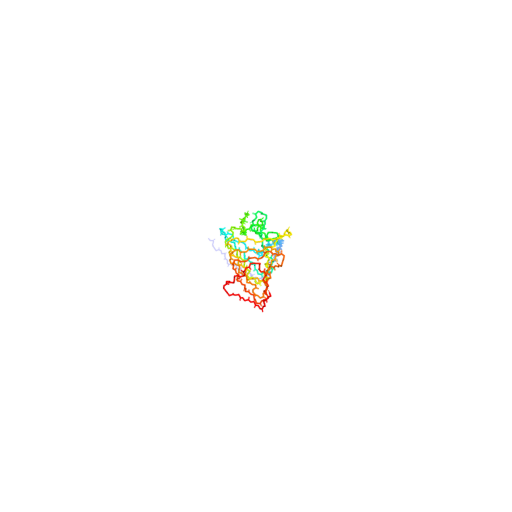67 PHE A O 1
ATOM 1253 N N . ALA A 1 168 ? -0.851 -4.631 8.737 1.00 98.12 168 ALA A N 1
ATOM 1254 C CA . ALA A 1 168 ? -0.024 -5.085 9.848 1.00 98.12 168 ALA A CA 1
ATOM 1255 C C . ALA A 1 168 ? 1.258 -4.251 9.975 1.00 98.12 168 ALA A C 1
ATOM 1257 O O . ALA A 1 168 ? 2.233 -4.477 9.259 1.00 98.12 168 ALA A O 1
ATOM 1258 N N . ALA A 1 169 ? 1.279 -3.319 10.928 1.00 97.81 169 ALA A N 1
ATOM 1259 C CA . ALA A 1 169 ? 2.394 -2.387 11.129 1.00 97.81 169 ALA A CA 1
ATOM 1260 C C . ALA A 1 169 ? 3.391 -2.833 12.217 1.00 97.81 169 ALA A C 1
ATOM 1262 O O . ALA A 1 169 ? 4.148 -2.018 12.734 1.00 97.81 169 ALA A O 1
ATOM 1263 N N . GLY A 1 170 ? 3.387 -4.110 12.624 1.00 95.06 170 GLY A N 1
ATOM 1264 C CA . GLY A 1 170 ? 4.349 -4.642 13.597 1.00 95.06 170 GLY A CA 1
ATOM 1265 C C . GLY A 1 170 ? 4.366 -3.853 14.914 1.00 95.06 170 GLY A C 1
ATOM 1266 O O . GLY A 1 170 ? 3.355 -3.779 15.609 1.00 95.06 170 GLY A O 1
ATOM 1267 N N . THR A 1 171 ? 5.516 -3.266 15.266 1.00 95.38 171 THR A N 1
ATOM 1268 C CA . THR A 1 171 ? 5.684 -2.382 16.443 1.00 95.38 171 THR A CA 1
ATOM 1269 C C . THR A 1 171 ? 5.311 -0.917 16.193 1.00 95.38 171 THR A C 1
ATOM 1271 O O . THR A 1 171 ? 5.508 -0.070 17.061 1.00 95.38 171 THR A O 1
ATOM 1274 N N . GLY A 1 172 ? 4.858 -0.621 14.985 1.00 97.31 172 GLY A N 1
ATOM 1275 C CA . GLY A 1 172 ? 4.616 0.694 14.431 1.00 97.31 172 GLY A CA 1
ATOM 1276 C C . GLY A 1 172 ? 3.204 1.223 14.640 1.00 97.31 172 GLY A C 1
ATOM 1277 O O . GLY A 1 172 ? 2.575 0.957 15.659 1.00 97.31 172 GLY A O 1
ATOM 1278 N N . PHE A 1 173 ? 2.694 1.996 13.684 1.00 98.31 173 PHE A N 1
ATOM 1279 C CA . PHE A 1 173 ? 1.354 2.587 13.761 1.00 98.31 173 PHE A CA 1
ATOM 1280 C C . PHE A 1 173 ? 0.603 2.531 12.430 1.00 98.31 173 PHE A C 1
ATOM 1282 O O . PHE A 1 173 ? 1.195 2.358 11.363 1.00 98.31 173 PHE A O 1
ATOM 1289 N N . ILE A 1 174 ? -0.718 2.663 12.518 1.00 98.81 174 ILE A N 1
ATOM 1290 C CA . ILE A 1 174 ? -1.624 2.727 11.370 1.00 98.81 174 ILE A CA 1
ATOM 1291 C C . ILE A 1 174 ? -2.452 4.002 11.520 1.00 98.81 174 ILE A C 1
ATOM 1293 O O . ILE A 1 174 ? -3.096 4.179 12.553 1.00 98.81 174 ILE A O 1
ATOM 1297 N N . THR A 1 175 ? -2.439 4.864 10.508 1.00 98.31 175 THR A N 1
ATOM 1298 C CA . THR A 1 175 ? -3.263 6.080 10.454 1.00 98.31 175 THR A CA 1
ATOM 1299 C C . THR A 1 175 ? -3.883 6.166 9.071 1.00 98.31 175 THR A C 1
ATOM 1301 O O . THR A 1 175 ? -3.167 6.477 8.130 1.00 98.31 175 THR A O 1
ATOM 1304 N N . LEU A 1 176 ? -5.169 5.851 8.940 1.00 98.12 176 LEU A N 1
ATOM 1305 C CA . LEU A 1 176 ? -5.859 5.824 7.651 1.00 98.12 176 LEU A CA 1
ATOM 1306 C C . LEU A 1 176 ? -7.113 6.689 7.677 1.00 98.12 176 LEU A C 1
ATOM 1308 O O . LEU A 1 176 ? -7.933 6.562 8.590 1.00 98.12 176 LEU A O 1
ATOM 1312 N N . GLY A 1 177 ? -7.272 7.503 6.646 1.00 96.25 177 GLY A N 1
ATOM 1313 C CA . GLY A 1 177 ? -8.388 8.402 6.452 1.00 96.25 177 GLY A CA 1
ATOM 1314 C C . GLY A 1 177 ? -8.349 9.650 7.330 1.00 96.25 177 GLY A C 1
ATOM 1315 O O . GLY A 1 177 ? -7.737 9.721 8.402 1.00 96.25 177 GLY A O 1
ATOM 1316 N N . SER A 1 178 ? -9.098 10.650 6.883 1.00 92.25 178 SER A N 1
ATOM 1317 C CA . SER A 1 178 ? -9.309 11.918 7.565 1.00 92.25 178 SER A CA 1
ATOM 1318 C C . SER A 1 178 ? -10.646 12.523 7.139 1.00 92.25 178 SER A C 1
ATOM 1320 O O . SER A 1 178 ? -11.257 12.106 6.162 1.00 92.25 178 SER A O 1
ATOM 1322 N N . GLY A 1 179 ? -11.108 13.568 7.833 1.00 87.31 179 GLY A N 1
ATOM 1323 C CA . GLY A 1 179 ? -12.373 14.233 7.489 1.00 87.31 179 GLY A CA 1
ATOM 1324 C C . GLY A 1 179 ? -12.396 14.955 6.129 1.00 87.31 179 GLY A C 1
ATOM 1325 O O . GLY A 1 179 ? -13.424 15.542 5.789 1.00 87.31 179 GLY A O 1
ATOM 1326 N N . ALA A 1 180 ? -11.281 14.982 5.390 1.00 87.69 180 ALA A N 1
ATOM 1327 C CA . ALA A 1 180 ? -11.184 15.543 4.040 1.00 87.69 180 ALA A CA 1
ATOM 1328 C C . ALA A 1 180 ? -11.019 14.475 2.942 1.00 87.69 180 ALA A C 1
ATOM 1330 O O . ALA A 1 180 ? -11.112 14.821 1.763 1.00 87.69 180 ALA A O 1
ATOM 1331 N N . GLU A 1 181 ? -10.777 13.220 3.320 1.00 93.06 181 GLU A N 1
ATOM 1332 C CA . GLU A 1 181 ? -10.555 12.089 2.417 1.00 93.06 181 GLU A CA 1
ATOM 1333 C C . GLU A 1 181 ? -11.792 11.198 2.363 1.00 93.06 181 GLU A C 1
ATOM 1335 O O . GLU A 1 181 ? -12.585 11.162 3.299 1.00 93.06 181 GLU A O 1
ATOM 1340 N N . THR A 1 182 ? -11.942 10.464 1.262 1.00 95.50 182 THR A N 1
ATOM 1341 C CA . THR A 1 182 ? -12.887 9.352 1.160 1.00 95.50 182 THR A CA 1
ATOM 1342 C C . THR A 1 182 ? -12.172 8.038 1.451 1.00 95.50 182 THR A C 1
ATOM 1344 O O . THR A 1 182 ? -11.429 7.546 0.597 1.00 95.50 182 THR A O 1
ATOM 1347 N N . THR A 1 183 ? -12.437 7.435 2.609 1.00 97.69 183 THR A N 1
ATOM 1348 C CA . THR A 1 183 ? -11.800 6.178 3.036 1.00 97.69 183 THR A CA 1
ATOM 1349 C C . THR A 1 183 ? -12.830 5.079 3.254 1.00 97.69 183 THR A C 1
ATOM 1351 O O . THR A 1 183 ? -13.663 5.168 4.150 1.00 97.69 183 THR A O 1
ATOM 1354 N N . ASN A 1 184 ? -12.787 4.024 2.435 1.00 97.94 184 ASN A N 1
ATOM 1355 C CA . ASN A 1 184 ? -13.782 2.947 2.444 1.00 97.94 184 ASN A CA 1
ATOM 1356 C C . ASN A 1 184 ? -13.144 1.562 2.301 1.00 97.94 184 ASN A C 1
ATOM 1358 O O . ASN A 1 184 ? -12.368 1.318 1.368 1.00 97.94 184 ASN A O 1
ATOM 1362 N N . PHE A 1 185 ? -13.564 0.616 3.142 1.00 98.38 185 PHE A N 1
ATOM 1363 C CA . PHE A 1 185 ? -13.102 -0.770 3.089 1.00 98.38 185 PHE A CA 1
ATOM 1364 C C . PHE A 1 185 ? -14.286 -1.738 2.968 1.00 98.38 185 PHE A C 1
ATOM 1366 O O . PHE A 1 185 ? -15.306 -1.594 3.632 1.00 98.38 185 PHE A O 1
ATOM 1373 N N . GLY A 1 186 ? -14.168 -2.758 2.115 1.00 98.06 186 GLY A N 1
ATOM 1374 C CA . GLY A 1 186 ? -15.174 -3.821 2.025 1.00 98.06 186 GLY A CA 1
ATOM 1375 C C . GLY A 1 186 ? -15.189 -4.682 3.286 1.00 98.06 186 GLY A C 1
ATOM 1376 O O . GLY A 1 186 ? -16.243 -4.956 3.861 1.00 98.06 186 GLY A O 1
ATOM 1377 N N . SER A 1 187 ? -14.000 -5.084 3.730 1.00 98.00 187 SER A N 1
ATOM 1378 C CA . SER A 1 187 ? -13.744 -5.559 5.085 1.00 98.00 187 SER A CA 1
ATOM 1379 C C . SER A 1 187 ? -12.350 -5.144 5.534 1.00 98.00 187 SER A C 1
ATOM 1381 O O . SER A 1 187 ? -11.466 -4.927 4.707 1.00 98.00 187 SER A O 1
ATOM 1383 N N . LEU A 1 188 ? -12.144 -5.075 6.842 1.00 98.25 188 LEU A N 1
ATOM 1384 C CA . LEU A 1 188 ? -10.943 -4.535 7.452 1.00 98.25 188 LEU A CA 1
ATOM 1385 C C . LEU A 1 188 ? -10.376 -5.500 8.500 1.00 98.25 188 LEU A C 1
ATOM 1387 O O . LEU A 1 188 ? -11.084 -5.966 9.392 1.00 98.25 188 LEU A O 1
ATOM 1391 N N . GLU A 1 189 ? -9.077 -5.752 8.421 1.00 98.44 189 GLU A N 1
ATOM 1392 C CA . GLU A 1 189 ? -8.277 -6.385 9.466 1.00 98.44 189 GLU A CA 1
ATOM 1393 C C . GLU A 1 189 ? -7.066 -5.491 9.746 1.00 98.44 189 GLU A C 1
ATOM 1395 O O . GLU A 1 189 ? -6.388 -5.052 8.816 1.00 98.44 189 GLU A O 1
ATOM 1400 N N . PHE A 1 190 ? -6.775 -5.208 11.015 1.00 98.62 190 PHE A N 1
ATOM 1401 C CA . PHE A 1 190 ? -5.611 -4.401 11.380 1.00 98.62 190 PHE A CA 1
ATOM 1402 C C . PHE A 1 190 ? -4.886 -4.972 12.591 1.00 98.62 190 PHE A C 1
ATOM 1404 O O . PHE A 1 190 ? -5.505 -5.375 13.570 1.00 98.62 190 PHE A O 1
ATOM 1411 N N . ASN A 1 191 ? -3.560 -4.989 12.544 1.00 98.00 191 ASN A N 1
ATOM 1412 C CA . ASN A 1 191 ? -2.722 -5.523 13.607 1.00 98.00 191 ASN A CA 1
ATOM 1413 C C . ASN A 1 191 ? -1.506 -4.625 13.827 1.00 98.00 191 ASN A C 1
ATOM 1415 O O . ASN A 1 191 ? -0.594 -4.558 13.002 1.00 98.00 191 ASN A O 1
ATOM 1419 N N . SER A 1 192 ? -1.477 -3.947 14.966 1.00 98.00 192 SER A N 1
ATOM 1420 C CA . SER A 1 192 ? -0.343 -3.129 15.374 1.00 98.00 192 SER A CA 1
ATOM 1421 C C . SER A 1 192 ? -0.126 -3.212 16.880 1.00 98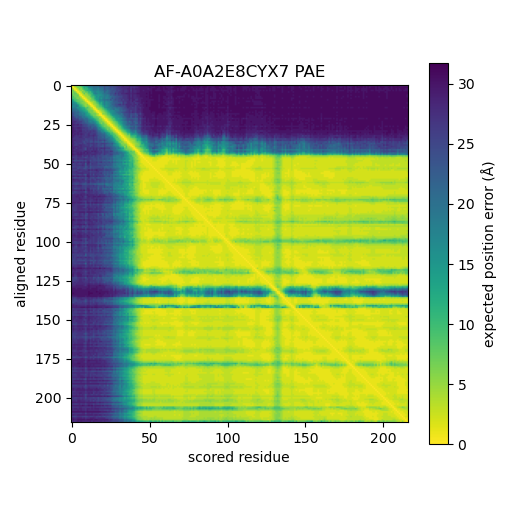.00 192 SER A C 1
ATOM 1423 O O . SER A 1 192 ? -1.071 -3.179 17.666 1.00 98.00 192 SER A O 1
ATOM 1425 N N . ALA A 1 193 ? 1.134 -3.289 17.303 1.00 97.44 193 ALA A N 1
ATOM 1426 C CA . ALA A 1 193 ? 1.507 -3.116 18.704 1.00 97.44 193 ALA A CA 1
ATOM 1427 C C . ALA A 1 193 ? 1.650 -1.633 19.101 1.00 97.44 193 ALA A C 1
ATOM 1429 O O . ALA A 1 193 ? 1.965 -1.353 20.257 1.00 97.44 193 ALA A O 1
ATOM 1430 N N . GLY A 1 194 ? 1.423 -0.692 18.179 1.00 97.88 194 GLY A N 1
ATOM 1431 C CA . GLY A 1 194 ? 1.277 0.732 18.475 1.00 97.88 194 GLY A CA 1
ATOM 1432 C C . GLY A 1 194 ? -0.144 1.245 18.236 1.00 97.88 194 GLY A C 1
ATOM 1433 O O . GLY A 1 194 ? -1.122 0.497 18.341 1.00 97.88 194 GLY A O 1
ATOM 1434 N N . ALA A 1 195 ? -0.252 2.550 17.983 1.00 98.38 195 ALA A N 1
ATOM 1435 C CA . ALA A 1 195 ? -1.531 3.224 17.799 1.00 98.38 195 ALA A CA 1
ATOM 1436 C C . ALA A 1 195 ? -2.165 2.873 16.448 1.00 98.38 195 ALA A C 1
ATOM 1438 O O . ALA A 1 195 ? -1.470 2.732 15.438 1.00 98.38 195 ALA A O 1
ATOM 1439 N N . VAL A 1 196 ? -3.489 2.758 16.451 1.00 98.69 196 VAL A N 1
ATOM 1440 C CA . VAL A 1 196 ? -4.311 2.614 15.254 1.00 98.69 196 VAL A CA 1
ATOM 1441 C C . VAL A 1 196 ? -5.359 3.718 15.264 1.00 98.69 196 VAL A C 1
ATOM 1443 O O . VAL A 1 196 ? -6.087 3.861 16.244 1.00 98.69 196 VAL A O 1
ATOM 1446 N N . VAL A 1 197 ? -5.420 4.475 14.175 1.00 98.19 197 VAL A N 1
ATOM 1447 C CA . VAL A 1 197 ? -6.441 5.486 13.895 1.00 98.19 197 VAL A CA 1
ATOM 1448 C C . VAL A 1 197 ? -6.971 5.188 12.503 1.00 98.19 197 VAL A C 1
ATOM 1450 O O . VAL A 1 197 ? -6.200 5.182 11.544 1.00 98.19 197 VAL A O 1
ATOM 1453 N N . ILE A 1 198 ? -8.255 4.863 12.387 1.00 97.94 198 ILE A N 1
ATOM 1454 C CA . ILE A 1 198 ? -8.876 4.555 11.094 1.00 97.94 198 ILE A CA 1
ATOM 1455 C C . ILE A 1 198 ? -10.218 5.272 11.026 1.00 97.94 198 ILE A C 1
ATOM 1457 O O . ILE A 1 198 ? -11.158 4.909 11.734 1.00 97.94 198 ILE A O 1
ATOM 1461 N N . ALA A 1 199 ? -10.298 6.278 10.162 1.00 96.88 199 ALA A N 1
ATOM 1462 C CA . ALA A 1 199 ? -11.517 7.009 9.864 1.00 96.88 199 ALA A CA 1
ATOM 1463 C C . ALA A 1 199 ? -12.109 6.482 8.553 1.00 96.88 199 ALA A C 1
ATOM 1465 O O . ALA A 1 199 ? -11.698 6.883 7.471 1.00 96.88 199 ALA A O 1
ATOM 1466 N N . GLU 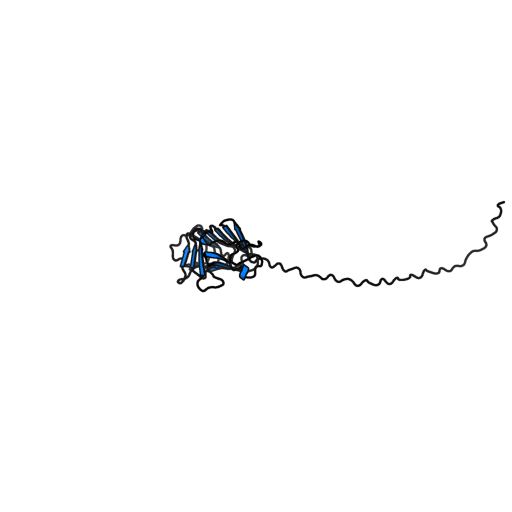A 1 200 ? -13.060 5.557 8.660 1.00 96.62 200 GLU A N 1
ATOM 1467 C CA . GLU A 1 200 ? -13.801 5.030 7.514 1.00 96.62 200 GLU A CA 1
ATOM 1468 C C . GLU A 1 200 ? -15.133 5.780 7.342 1.00 96.62 200 GLU A C 1
ATOM 1470 O O . GLU A 1 200 ? -15.848 6.013 8.321 1.00 96.62 200 GLU A O 1
ATOM 1475 N N . ASP A 1 201 ? -15.492 6.135 6.107 1.00 97.50 201 ASP A N 1
ATOM 1476 C CA . ASP A 1 201 ? -16.763 6.808 5.804 1.00 97.50 201 ASP A CA 1
ATOM 1477 C C . ASP A 1 201 ? -17.930 5.823 5.672 1.00 97.50 201 ASP A C 1
ATOM 1479 O O . ASP A 1 201 ? -19.095 6.169 5.909 1.00 97.50 201 ASP A O 1
ATOM 1483 N N . THR A 1 202 ? -17.636 4.581 5.280 1.00 95.94 202 THR A N 1
ATOM 1484 C CA . THR A 1 202 ? -18.599 3.480 5.244 1.00 95.94 202 THR A CA 1
ATOM 1485 C C . THR A 1 202 ? -18.743 2.775 6.589 1.00 95.94 202 THR A C 1
ATOM 1487 O O . THR A 1 202 ? -18.035 3.024 7.560 1.00 95.94 202 THR A O 1
ATOM 1490 N N . ALA A 1 203 ? -19.724 1.873 6.666 1.00 96.50 203 ALA A N 1
ATOM 1491 C CA . ALA A 1 203 ? -19.860 1.005 7.823 1.00 96.50 203 ALA A CA 1
ATOM 1492 C C . ALA A 1 203 ? -18.659 0.055 7.909 1.00 96.50 203 ALA A C 1
ATOM 1494 O O . ALA A 1 203 ? -18.523 -0.827 7.063 1.00 96.50 203 ALA A O 1
ATOM 1495 N N . THR A 1 204 ? -17.865 0.182 8.971 1.00 96.50 204 THR A N 1
ATOM 1496 C CA . THR A 1 204 ? -16.728 -0.708 9.205 1.00 96.50 204 THR A CA 1
ATOM 1497 C C . THR A 1 204 ? -17.171 -2.152 9.385 1.00 96.50 204 THR A C 1
ATOM 1499 O O . THR A 1 204 ? -17.945 -2.495 10.287 1.00 96.50 204 THR A O 1
ATOM 1502 N N . VAL A 1 205 ? -16.618 -3.023 8.546 1.00 97.88 205 VAL A N 1
ATOM 1503 C CA . VAL A 1 205 ? -16.791 -4.474 8.626 1.00 97.88 205 VAL A CA 1
ATOM 1504 C C . VAL A 1 205 ? -15.460 -5.097 9.013 1.00 97.88 205 VAL A C 1
ATOM 1506 O O . VAL A 1 205 ? -14.577 -5.250 8.178 1.00 97.88 205 VAL A O 1
ATOM 1509 N N . LEU A 1 206 ? -15.311 -5.495 10.276 1.00 97.38 206 LEU A N 1
ATOM 1510 C CA . LEU A 1 206 ? -14.107 -6.201 10.710 1.00 97.38 206 LEU A CA 1
ATOM 1511 C C . LEU A 1 206 ? -14.130 -7.663 10.256 1.00 97.38 206 LEU A C 1
ATOM 1513 O O . LEU A 1 206 ? -15.128 -8.368 10.422 1.00 97.38 206 LEU A O 1
ATOM 1517 N N . SER A 1 207 ? -13.004 -8.130 9.733 1.00 94.69 207 SER A N 1
ATOM 1518 C CA . SER A 1 207 ? -12.754 -9.533 9.411 1.00 94.69 207 SER A CA 1
ATOM 1519 C C . SER A 1 207 ? -11.575 -10.049 10.223 1.00 94.69 207 SER A C 1
ATOM 1521 O O . SER A 1 207 ? -10.577 -9.356 10.371 1.00 94.69 207 SER A O 1
ATOM 1523 N N . GLY A 1 208 ? -11.672 -11.280 10.724 1.00 93.12 208 GLY A N 1
ATOM 1524 C CA . GLY A 1 208 ? -10.583 -11.872 11.499 1.00 93.12 208 GLY A CA 1
ATOM 1525 C C . GLY A 1 208 ? -10.390 -11.211 12.866 1.00 93.12 208 GLY A C 1
ATOM 1526 O O . GLY A 1 208 ? -11.347 -10.748 13.491 1.00 93.12 208 GLY A O 1
ATOM 1527 N N . THR A 1 209 ? -9.151 -11.236 13.354 1.00 95.25 209 THR A N 1
ATOM 1528 C CA . THR A 1 209 ? -8.769 -10.654 14.644 1.00 95.25 209 THR A CA 1
ATOM 1529 C C . THR A 1 209 ? -7.971 -9.388 14.389 1.00 95.25 209 THR A C 1
ATOM 1531 O O . THR A 1 209 ? -6.907 -9.460 13.779 1.00 95.25 209 THR A O 1
ATOM 1534 N N . SER A 1 210 ? -8.442 -8.265 14.928 1.00 98.00 210 SER A N 1
ATOM 1535 C CA . SER A 1 210 ? -7.694 -7.011 14.917 1.00 98.00 210 SER A CA 1
ATOM 1536 C C . SER A 1 210 ? -7.088 -6.710 16.285 1.00 98.00 210 SER A C 1
ATOM 1538 O O . SER A 1 210 ? -7.724 -6.929 17.321 1.00 98.00 210 SER A O 1
ATOM 1540 N N . THR A 1 211 ? -5.865 -6.186 16.296 1.00 97.94 211 THR A N 1
ATOM 1541 C CA . THR A 1 211 ? -5.133 -5.795 17.506 1.00 97.94 211 THR A CA 1
ATOM 1542 C C . THR A 1 211 ? -4.558 -4.385 17.374 1.00 97.94 211 THR A C 1
ATOM 1544 O O . THR A 1 211 ? -4.073 -3.991 16.315 1.00 97.94 211 THR A O 1
ATOM 1547 N N . ALA A 1 212 ? -4.624 -3.621 18.463 1.00 98.00 212 ALA A N 1
ATOM 1548 C CA . ALA A 1 212 ? -4.046 -2.287 18.584 1.00 98.00 212 ALA A CA 1
ATOM 1549 C C . ALA A 1 212 ? -3.599 -2.068 20.034 1.00 98.00 212 ALA A C 1
ATOM 1551 O O . ALA A 1 212 ? -4.272 -2.540 20.958 1.00 98.00 212 ALA A O 1
ATOM 1552 N N . ALA A 1 213 ? -2.504 -1.338 20.262 1.00 97.88 213 ALA A N 1
ATOM 1553 C CA . ALA A 1 213 ? -2.167 -0.895 21.620 1.00 97.88 213 ALA A CA 1
ATOM 1554 C C . ALA A 1 213 ? -3.081 0.244 22.090 1.00 97.88 213 ALA A C 1
ATOM 1556 O O . ALA A 1 213 ? -3.400 0.338 23.276 1.00 97.88 213 ALA A O 1
ATOM 1557 N N . SER A 1 214 ? -3.531 1.079 21.156 1.00 98.00 214 SER A N 1
ATOM 1558 C CA . SER A 1 214 ? -4.579 2.077 21.357 1.00 98.00 214 SER A CA 1
ATOM 1559 C C . SER A 1 214 ? -5.382 2.246 20.074 1.00 98.00 214 SER A C 1
ATOM 1561 O O . SER A 1 214 ? -4.814 2.162 18.987 1.00 98.00 214 SER A O 1
ATOM 1563 N N . LEU A 1 215 ? -6.677 2.509 20.224 1.00 96.31 215 LEU A N 1
ATOM 1564 C CA . LEU A 1 215 ? -7.599 2.805 19.133 1.00 96.31 215 LEU A CA 1
ATOM 1565 C C . LEU A 1 215 ? -8.219 4.182 19.394 1.00 96.31 215 LEU A C 1
ATOM 1567 O O . LEU A 1 215 ? -8.714 4.399 20.505 1.00 96.31 215 LEU A O 1
ATOM 1571 N N . ASP A 1 216 ? -8.142 5.070 18.406 1.00 91.19 216 ASP A N 1
ATOM 1572 C CA . ASP A 1 216 ? -8.779 6.399 18.382 1.00 91.19 216 ASP A CA 1
ATOM 1573 C C . ASP A 1 216 ? -9.756 6.472 17.202 1.00 91.19 216 ASP A C 1
ATOM 1575 O O . ASP A 1 216 ? -9.327 6.125 16.074 1.00 91.19 216 ASP A O 1
#

Mean predicted aligned error: 10.92 Å

Radius of gyration: 37.22 Å; Cα contacts (8 Å, |Δi|>4): 540; chains: 1; bounding box: 128×70×50 Å